Protein AF-A0A967WEN3-F1 (afdb_monomer_lite)

pLDDT: mean 82.18, std 8.48, range [50.34, 94.0]

Radius of gyration: 24.89 Å; chains: 1; bounding box: 70×36×72 Å

Structure (mmCIF, N/CA/C/O backbone):
data_AF-A0A967WEN3-F1
#
_entry.id   AF-A0A967WEN3-F1
#
loop_
_atom_site.group_PDB
_atom_site.id
_atom_site.type_symbol
_atom_site.label_atom_id
_atom_site.label_alt_id
_atom_site.label_comp_id
_atom_site.label_asym_id
_atom_site.label_entity_id
_atom_site.label_seq_id
_atom_site.pdbx_PDB_ins_code
_atom_site.Cartn_x
_atom_site.Cartn_y
_atom_site.Cartn_z
_atom_site.occupancy
_atom_site.B_iso_or_equiv
_atom_site.auth_seq_id
_atom_site.auth_comp_id
_atom_site.auth_asym_id
_atom_site.auth_atom_id
_atom_site.pdbx_PDB_model_num
ATOM 1 N N . PHE A 1 1 ? -36.236 9.425 12.968 1.00 65.75 1 PHE A N 1
ATOM 2 C CA . PHE A 1 1 ? -35.462 8.654 13.958 1.00 65.75 1 PHE A CA 1
ATOM 3 C C . PHE A 1 1 ? -34.039 9.180 14.097 1.00 65.75 1 PHE A C 1
ATOM 5 O O . PHE A 1 1 ? -33.714 9.660 15.166 1.00 65.75 1 PHE A O 1
ATOM 12 N N . GLU A 1 2 ? -33.202 9.181 13.049 1.00 64.06 2 GLU A N 1
ATOM 13 C CA . GLU A 1 2 ? -31.789 9.603 13.186 1.00 64.06 2 GLU A CA 1
ATOM 14 C C . GLU A 1 2 ? -31.583 11.030 13.712 1.00 64.06 2 GLU A C 1
ATOM 16 O O . GLU A 1 2 ? -30.724 11.242 14.559 1.00 64.06 2 GLU A O 1
ATOM 21 N N . ALA A 1 3 ? -32.372 11.993 13.226 1.00 66.38 3 ALA A N 1
ATOM 22 C CA . ALA A 1 3 ? -32.327 13.382 13.691 1.00 66.38 3 ALA A CA 1
ATOM 23 C C . ALA A 1 3 ? -33.038 13.599 15.039 1.00 66.38 3 ALA A C 1
ATOM 25 O O . ALA A 1 3 ? -32.873 14.642 15.648 1.00 66.38 3 ALA A O 1
ATOM 26 N N . ASP A 1 4 ? -33.843 12.628 15.474 1.00 69.75 4 ASP A N 1
ATOM 27 C CA . ASP A 1 4 ? -34.641 12.695 16.706 1.00 69.75 4 ASP A CA 1
ATOM 28 C C . ASP A 1 4 ? -33.855 12.129 17.904 1.00 69.75 4 ASP A C 1
ATOM 30 O O . ASP A 1 4 ? -34.024 12.551 19.040 1.00 69.75 4 ASP A O 1
ATOM 34 N N . LEU A 1 5 ? -32.939 11.192 17.630 1.00 73.69 5 LEU A N 1
ATOM 35 C CA . LEU A 1 5 ? -31.984 10.628 18.588 1.00 73.69 5 LEU A CA 1
ATOM 36 C C . LEU A 1 5 ? -30.569 11.220 18.466 1.00 73.69 5 LEU A C 1
ATOM 38 O O . LEU A 1 5 ? -29.621 10.639 18.993 1.00 73.69 5 LEU A O 1
ATOM 42 N N . ASP A 1 6 ? -30.403 12.319 17.723 1.00 79.75 6 ASP A N 1
ATOM 43 C CA . ASP A 1 6 ? -29.104 12.955 17.461 1.00 79.75 6 ASP A CA 1
ATOM 44 C C . ASP A 1 6 ? -28.004 11.950 17.047 1.00 79.75 6 ASP A C 1
ATOM 46 O O . ASP A 1 6 ? -26.846 12.027 17.467 1.00 79.75 6 ASP A O 1
ATOM 50 N N . LEU A 1 7 ? -28.348 10.97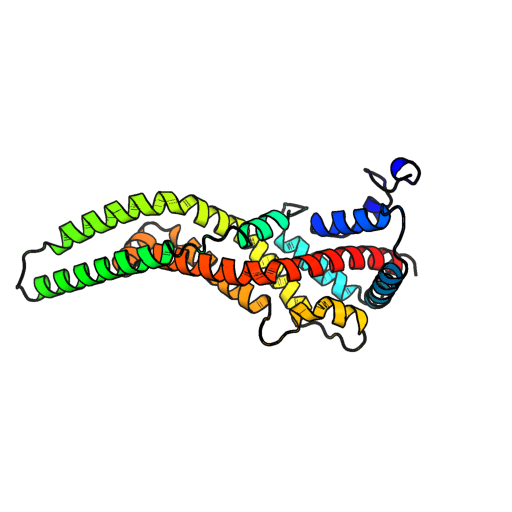4 16.196 1.00 76.19 7 LEU A N 1
ATOM 51 C CA . LEU A 1 7 ? -27.412 9.927 15.767 1.00 76.19 7 LEU A CA 1
ATOM 52 C C . LEU A 1 7 ? -26.364 10.452 14.785 1.00 76.19 7 LEU A C 1
ATOM 54 O O . LEU A 1 7 ? -25.260 9.916 14.727 1.00 76.19 7 LEU A O 1
ATOM 58 N N . THR A 1 8 ? -26.676 11.506 14.023 1.00 76.94 8 THR A N 1
ATOM 59 C CA . THR A 1 8 ? -25.780 12.075 13.003 1.00 76.94 8 THR A CA 1
ATOM 60 C C . THR A 1 8 ? -25.734 13.608 13.083 1.00 76.94 8 THR A C 1
ATOM 62 O O . THR A 1 8 ? -26.710 14.246 13.460 1.00 76.94 8 THR A O 1
ATOM 65 N N . GLY A 1 9 ? -24.581 14.225 12.780 1.00 72.75 9 GLY A N 1
ATOM 66 C CA . GLY A 1 9 ? -24.385 15.685 12.849 1.00 72.75 9 GLY A CA 1
ATOM 67 C C . GLY A 1 9 ? -23.208 16.136 13.729 1.00 72.75 9 GLY A C 1
ATOM 68 O O . GLY A 1 9 ? -22.462 15.318 14.262 1.00 72.75 9 GLY A O 1
ATOM 69 N N . LYS A 1 10 ? -23.023 17.458 13.884 1.00 68.69 10 LYS A N 1
ATOM 70 C CA . LYS A 1 10 ? -21.841 18.068 14.544 1.00 68.69 10 LYS A CA 1
ATOM 71 C C . LYS A 1 10 ? -21.740 17.830 16.061 1.00 68.69 10 LYS A C 1
ATOM 73 O O . LYS A 1 10 ? -20.683 18.067 16.630 1.00 68.69 10 LYS A O 1
ATOM 78 N N . ARG A 1 11 ? -22.827 17.410 16.713 1.00 78.19 11 ARG A N 1
ATOM 79 C CA . ARG A 1 11 ? -22.896 17.081 18.152 1.00 78.19 11 ARG A CA 1
ATOM 80 C C . ARG A 1 11 ? -23.629 15.757 18.377 1.00 78.19 11 ARG A C 1
ATOM 82 O O . ARG A 1 11 ? -24.427 15.633 19.293 1.00 78.19 11 ARG A O 1
ATOM 89 N N . SER A 1 12 ? -23.408 14.813 17.471 1.00 82.88 12 SER A N 1
ATOM 90 C CA . SER A 1 12 ? -24.134 13.548 17.450 1.00 82.88 12 SER A CA 1
ATOM 91 C C . SER A 1 12 ? -23.446 12.451 18.247 1.00 82.88 12 SER A C 1
ATOM 93 O O . SER A 1 12 ? -22.241 12.514 18.499 1.00 82.88 12 SER A O 1
ATOM 95 N N . LEU A 1 13 ? -24.198 11.399 18.564 1.00 81.50 13 LEU A N 1
ATOM 96 C CA . LEU A 1 13 ? -23.660 10.169 19.141 1.00 81.50 13 LEU A CA 1
ATOM 97 C C . LEU A 1 13 ? -22.566 9.567 18.246 1.00 81.50 13 LEU A C 1
ATOM 99 O O . LEU A 1 13 ? -21.525 9.164 18.753 1.00 81.50 13 LEU A O 1
ATOM 103 N N . LEU A 1 14 ? -22.727 9.602 16.918 1.00 84.50 14 LEU A N 1
ATOM 104 C CA . LEU A 1 14 ? -21.660 9.199 15.999 1.00 84.50 14 LEU A CA 1
ATOM 105 C C . LEU A 1 14 ? -20.384 10.026 16.209 1.00 84.50 14 LEU A C 1
ATOM 107 O O . LEU A 1 14 ? -19.307 9.452 16.259 1.00 84.50 14 LEU A O 1
ATOM 111 N N . HIS A 1 15 ? -20.489 11.349 16.376 1.00 84.06 15 HIS A N 1
ATOM 112 C CA . HIS A 1 15 ? -19.315 12.197 16.613 1.00 84.06 15 HIS A CA 1
ATOM 113 C C . HIS A 1 15 ? -18.603 11.880 17.937 1.00 84.06 15 HIS A C 1
ATOM 115 O O . HIS A 1 15 ? -17.386 12.010 18.013 1.00 84.06 15 HIS A O 1
ATOM 121 N N . LEU A 1 16 ? -19.353 11.468 18.963 1.00 84.00 16 LEU A N 1
ATOM 122 C CA . LEU A 1 16 ? -18.793 11.061 20.252 1.00 84.00 16 LEU A CA 1
ATOM 123 C C . LEU A 1 16 ? -18.076 9.706 20.172 1.00 84.00 16 LEU A C 1
ATOM 125 O O . LEU A 1 16 ? -17.054 9.515 20.826 1.00 84.00 16 LEU A O 1
ATOM 129 N N . LEU A 1 17 ? -18.633 8.761 19.409 1.00 86.25 17 LEU A N 1
ATOM 130 C CA . LEU A 1 17 ? -18.122 7.392 19.329 1.00 86.25 17 LEU A CA 1
ATOM 131 C C . LEU A 1 17 ? -16.990 7.223 18.324 1.00 86.25 17 LEU A C 1
ATOM 133 O O . LEU A 1 17 ? -16.112 6.395 18.542 1.00 86.25 17 LEU A O 1
ATOM 137 N N . ASP A 1 18 ? -17.043 7.947 17.213 1.00 85.50 18 ASP A N 1
ATOM 138 C CA . ASP A 1 18 ? -16.182 7.711 16.064 1.00 85.50 18 ASP A CA 1
ATOM 139 C C . ASP A 1 18 ? -14.727 8.105 16.337 1.00 85.50 18 ASP A C 1
ATOM 141 O O . ASP A 1 18 ? -14.371 9.284 16.407 1.00 85.50 18 ASP A O 1
ATOM 145 N N . THR A 1 19 ? -13.876 7.088 16.455 1.00 83.94 19 THR A N 1
ATOM 146 C CA . THR A 1 19 ? -12.418 7.226 16.506 1.00 83.94 19 THR A CA 1
ATOM 147 C C . THR A 1 19 ? -11.753 6.624 15.268 1.00 83.94 19 THR A C 1
ATOM 149 O O . THR A 1 19 ? -10.541 6.403 15.277 1.00 83.94 19 THR A O 1
ATOM 152 N N . ALA A 1 20 ? -12.521 6.301 14.220 1.00 85.06 20 ALA A N 1
ATOM 153 C CA . ALA A 1 20 ? -11.973 5.749 12.989 1.00 85.06 20 ALA A CA 1
ATOM 154 C C . ALA A 1 20 ? -11.108 6.795 12.271 1.00 85.06 20 ALA A C 1
ATOM 156 O O . ALA A 1 20 ? -11.428 7.984 12.225 1.00 85.06 20 ALA A O 1
ATOM 157 N N . VAL A 1 21 ? -9.999 6.347 11.688 1.00 81.69 21 VAL A N 1
ATOM 158 C CA . VAL A 1 21 ? -9.096 7.204 10.909 1.00 81.69 21 VAL A CA 1
ATOM 159 C C . VAL A 1 21 ? -9.507 7.208 9.435 1.00 81.69 21 VAL A C 1
ATOM 161 O O . VAL A 1 21 ? -9.346 8.219 8.742 1.00 81.69 21 VAL A O 1
ATOM 164 N N . SER A 1 22 ? -10.066 6.101 8.936 1.00 82.62 22 SER A N 1
ATOM 165 C CA . SER A 1 22 ? -10.645 6.055 7.591 1.00 82.62 22 SER A CA 1
ATOM 166 C C . SER A 1 22 ? -12.078 6.588 7.542 1.00 82.62 22 SER A C 1
ATOM 168 O O . SER A 1 22 ? -12.876 6.441 8.471 1.00 82.62 22 SER A O 1
ATOM 170 N N . TYR A 1 23 ? -12.431 7.178 6.398 1.00 84.12 23 TYR A N 1
ATOM 171 C CA . TYR A 1 23 ? -13.806 7.600 6.137 1.00 84.12 23 TYR A CA 1
ATOM 172 C C . TYR A 1 23 ? -14.762 6.399 6.086 1.00 84.12 23 TYR A C 1
ATOM 174 O O . TYR A 1 23 ? -15.888 6.468 6.574 1.00 84.12 23 TYR A O 1
ATOM 182 N N . GLU A 1 24 ? -14.317 5.289 5.507 1.00 86.44 24 GLU A N 1
ATOM 183 C CA . GLU A 1 24 ? -15.099 4.072 5.332 1.00 86.44 24 GLU A CA 1
ATOM 184 C C . GLU A 1 24 ? -15.399 3.371 6.667 1.00 86.44 24 GLU A C 1
ATOM 186 O O . GLU A 1 24 ? -16.517 2.887 6.847 1.00 86.44 24 GLU A O 1
ATOM 191 N N . GLY A 1 25 ? -14.466 3.382 7.626 1.00 87.56 25 GLY A N 1
ATOM 192 C CA . GLY A 1 25 ? -14.700 2.914 8.999 1.00 87.56 25 GLY A CA 1
ATOM 193 C C . GLY A 1 25 ? -15.756 3.753 9.726 1.00 87.56 25 GLY A C 1
ATOM 194 O O . GLY A 1 25 ? -16.703 3.208 10.294 1.00 87.56 25 GLY A O 1
ATOM 195 N N . SER A 1 26 ? -15.674 5.082 9.608 1.00 88.38 26 SER A N 1
ATOM 196 C CA . SER A 1 26 ? -16.685 6.012 10.140 1.00 88.38 26 SER A CA 1
ATOM 197 C C . SER A 1 26 ? -18.070 5.789 9.513 1.00 88.38 26 SER A C 1
ATOM 199 O O . SER A 1 26 ? -19.082 5.682 10.213 1.00 88.38 26 SER A O 1
ATOM 201 N N . GLN A 1 27 ? -18.139 5.630 8.182 1.00 89.44 27 GLN A N 1
ATOM 202 C CA . GLN A 1 27 ? -19.394 5.304 7.489 1.00 89.44 27 GLN A CA 1
ATOM 203 C C . GLN A 1 27 ? -19.969 3.959 7.933 1.00 89.44 27 GLN A C 1
ATOM 205 O O . GLN A 1 27 ? -21.189 3.801 8.003 1.00 89.44 27 GLN A O 1
ATOM 210 N N . ARG A 1 28 ? -19.111 2.994 8.261 1.00 90.81 28 ARG A N 1
ATOM 211 C CA . ARG A 1 28 ? -19.539 1.693 8.764 1.00 90.81 28 ARG A CA 1
ATOM 212 C C . ARG A 1 28 ? -20.192 1.798 10.126 1.00 90.81 28 ARG A C 1
ATOM 214 O O . ARG A 1 28 ? -21.309 1.315 10.292 1.00 90.81 28 ARG A O 1
ATOM 221 N N . LEU A 1 29 ? -19.540 2.496 11.051 1.00 90.38 29 LEU A N 1
ATOM 222 C CA . LEU A 1 29 ? -20.097 2.777 12.368 1.00 90.38 29 LEU A CA 1
ATOM 223 C C . LEU A 1 29 ? -21.441 3.502 12.245 1.00 90.38 29 LEU A C 1
ATOM 225 O O . LEU A 1 29 ? -22.422 3.087 12.861 1.00 90.38 29 LEU A O 1
ATOM 229 N N . LYS A 1 30 ? -21.516 4.517 11.376 1.00 90.25 30 LYS A N 1
ATOM 230 C CA . LYS A 1 30 ? -22.772 5.204 11.058 1.00 90.25 30 LYS A CA 1
ATOM 231 C C . LYS A 1 30 ? -23.844 4.216 10.605 1.00 90.25 30 LYS A C 1
ATOM 233 O O . LYS A 1 30 ? -24.918 4.205 11.190 1.00 90.25 30 LYS A O 1
ATOM 238 N N . SER A 1 31 ? -23.545 3.367 9.620 1.00 90.19 31 SER A N 1
ATOM 239 C CA . SER A 1 31 ? -24.511 2.400 9.081 1.00 90.19 31 SER A CA 1
ATOM 240 C C . SER A 1 31 ? -25.053 1.436 10.138 1.00 90.19 31 SER A C 1
ATOM 242 O O . SER A 1 31 ? -26.207 1.027 10.059 1.00 90.19 31 SER A O 1
ATOM 244 N N . TRP A 1 32 ? -24.244 1.093 11.145 1.00 89.44 32 TRP A N 1
ATOM 245 C CA . TRP A 1 32 ? -24.667 0.231 12.246 1.00 89.44 32 TRP A CA 1
ATOM 246 C C . TRP A 1 32 ? -25.594 0.955 13.221 1.00 89.44 32 TRP A C 1
ATOM 248 O O . TRP A 1 32 ? -26.561 0.359 13.683 1.00 89.44 32 TRP A O 1
ATOM 258 N N . LEU A 1 33 ? -25.324 2.230 13.511 1.00 85.56 33 LEU A N 1
ATOM 259 C CA . LEU A 1 33 ? -26.151 3.053 14.400 1.00 85.56 33 LEU A CA 1
ATOM 260 C C . LEU A 1 33 ? -27.483 3.452 13.758 1.00 85.56 33 LEU A C 1
ATOM 262 O O . LEU A 1 33 ? -28.475 3.632 14.457 1.00 85.56 33 LEU A O 1
ATOM 266 N N . THR A 1 34 ? -27.508 3.596 12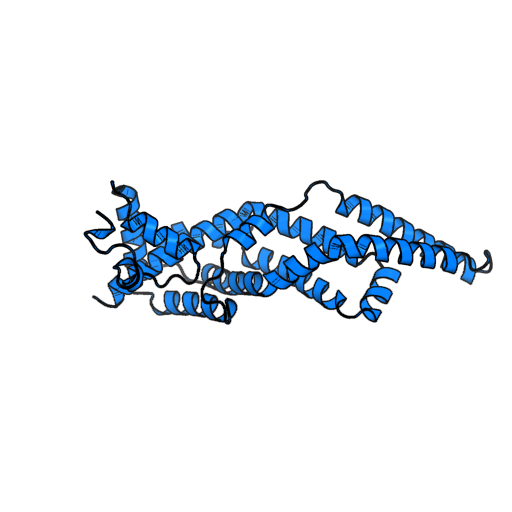.434 1.00 86.94 34 THR A N 1
ATOM 267 C CA . THR A 1 34 ? -28.693 4.026 11.684 1.00 86.94 34 THR A CA 1
ATOM 268 C C . THR A 1 34 ? -29.501 2.867 11.099 1.00 86.94 34 THR A C 1
ATOM 270 O O . THR A 1 34 ? -30.466 3.102 10.375 1.00 86.94 34 THR A O 1
ATOM 273 N N . ALA A 1 35 ? -29.123 1.616 11.379 1.00 84.62 35 ALA A N 1
ATOM 274 C CA . ALA A 1 35 ? -29.842 0.445 10.894 1.00 84.62 35 ALA A CA 1
ATOM 275 C C . ALA A 1 35 ? -31.232 0.346 11.566 1.00 84.62 35 ALA A C 1
ATOM 277 O O . ALA A 1 35 ? -31.304 0.182 12.783 1.00 84.62 35 ALA A O 1
ATOM 278 N N . PRO A 1 36 ? -32.344 0.415 10.806 1.00 75.19 36 PRO A N 1
ATOM 279 C CA . PRO A 1 36 ? -33.691 0.460 11.382 1.00 75.19 36 PRO A CA 1
ATOM 280 C C . PRO A 1 36 ? -34.143 -0.873 11.996 1.00 75.19 36 PRO A C 1
ATOM 282 O O . PRO A 1 36 ? -34.958 -0.873 12.914 1.00 75.19 36 PRO A O 1
ATOM 285 N N . VAL A 1 37 ? -33.618 -2.003 11.509 1.00 80.00 37 VAL A N 1
ATOM 286 C CA . VAL A 1 37 ? -33.844 -3.336 12.084 1.00 80.00 37 VAL A CA 1
ATOM 287 C C . VAL A 1 37 ? -32.480 -3.982 12.318 1.00 80.00 37 VAL A C 1
ATOM 289 O O . VAL A 1 37 ? -31.803 -4.324 11.344 1.00 80.00 37 VAL A O 1
ATOM 292 N N . PRO A 1 38 ? -32.035 -4.116 13.578 1.00 76.44 38 PRO A N 1
ATOM 293 C CA . PRO A 1 38 ? -30.753 -4.727 13.875 1.00 76.44 38 PRO A CA 1
ATOM 294 C C . PRO A 1 38 ? -30.830 -6.247 13.713 1.00 76.44 38 PRO A C 1
ATOM 296 O O . PRO A 1 38 ? -31.718 -6.905 14.252 1.00 76.44 38 PRO A O 1
ATOM 299 N N . ASP A 1 39 ? -29.855 -6.807 13.004 1.00 87.00 39 ASP A N 1
ATOM 300 C CA . ASP A 1 39 ? -29.587 -8.242 13.017 1.00 87.00 39 ASP A CA 1
ATOM 301 C C . ASP A 1 39 ? -28.941 -8.607 14.364 1.00 87.00 39 ASP A C 1
ATOM 303 O O . ASP A 1 39 ? -27.819 -8.183 14.669 1.00 87.00 39 ASP A O 1
ATOM 307 N N . LEU A 1 40 ? -29.674 -9.360 15.186 1.00 86.69 40 LEU A N 1
ATOM 308 C CA . LEU A 1 40 ? -29.255 -9.726 16.539 1.00 86.69 40 LEU A CA 1
ATOM 309 C C . LEU A 1 40 ? -28.022 -10.635 16.544 1.00 86.69 40 LEU A C 1
ATOM 311 O O . LEU A 1 40 ? -27.168 -10.489 17.419 1.00 86.69 40 LEU A O 1
ATOM 315 N N . ASP A 1 41 ? -27.886 -11.533 15.569 1.00 88.94 41 ASP A N 1
ATOM 316 C CA . ASP A 1 41 ? -26.751 -12.454 15.508 1.00 88.94 41 ASP A CA 1
ATOM 317 C C . ASP A 1 41 ? -25.470 -11.699 15.151 1.00 88.94 41 ASP A C 1
ATOM 319 O O . ASP A 1 41 ? -24.428 -11.883 15.791 1.00 88.94 41 ASP A O 1
ATOM 323 N N . LEU A 1 42 ? -25.548 -10.783 14.181 1.00 88.38 42 LEU A N 1
ATOM 324 C CA . LEU A 1 42 ? -24.426 -9.906 13.842 1.00 88.38 42 LEU A CA 1
ATOM 325 C C . LEU A 1 42 ? -24.086 -8.946 14.986 1.00 88.38 42 LEU A C 1
ATOM 327 O O . LEU A 1 42 ? -22.906 -8.744 15.281 1.00 88.38 42 LEU A O 1
ATOM 331 N N . ALA A 1 43 ? -25.089 -8.380 15.661 1.00 88.38 43 ALA A N 1
ATOM 332 C CA . ALA A 1 43 ? -24.868 -7.512 16.813 1.00 88.38 43 ALA A CA 1
ATOM 333 C C . ALA A 1 43 ? -24.153 -8.255 17.953 1.00 88.38 43 ALA A C 1
ATOM 335 O O . ALA A 1 43 ? -23.176 -7.738 18.497 1.00 88.38 43 ALA A O 1
ATOM 336 N N . ASN A 1 44 ? -24.568 -9.487 18.261 1.00 91.06 44 ASN A N 1
ATOM 337 C CA . ASN A 1 44 ? -23.933 -10.321 19.282 1.00 91.06 44 ASN A CA 1
ATOM 338 C C . ASN A 1 44 ? -22.473 -10.644 18.939 1.00 91.06 44 ASN A C 1
ATOM 340 O O . ASN A 1 44 ? -21.598 -10.498 19.796 1.00 91.06 44 ASN A O 1
ATOM 344 N N . ARG A 1 45 ? -22.179 -11.005 17.682 1.00 91.56 45 ARG A N 1
ATOM 345 C CA . ARG A 1 45 ? -20.796 -11.241 17.222 1.00 91.56 45 ARG A CA 1
ATOM 346 C C . ARG A 1 45 ? -19.923 -10.000 17.385 1.00 91.56 45 ARG A C 1
ATOM 348 O O . ARG A 1 45 ? -18.818 -10.082 17.917 1.00 91.56 45 ARG A O 1
ATOM 355 N N . ARG A 1 46 ? -20.428 -8.830 16.986 1.00 93.00 46 ARG A N 1
ATOM 356 C CA . ARG A 1 46 ? -19.710 -7.557 17.155 1.00 93.00 46 ARG A CA 1
ATOM 357 C C . ARG A 1 46 ? -19.469 -7.243 18.625 1.00 93.00 46 ARG A C 1
ATOM 359 O O . ARG A 1 46 ? -18.359 -6.866 18.982 1.00 93.00 46 ARG A O 1
ATOM 366 N N . GLN A 1 47 ? -20.463 -7.446 19.490 1.00 91.69 47 GLN A N 1
ATOM 367 C CA . GLN A 1 47 ? -20.308 -7.239 20.931 1.00 91.69 47 GLN A CA 1
ATOM 368 C C . GLN A 1 47 ? -19.244 -8.153 21.548 1.00 91.69 47 GLN A C 1
ATOM 370 O O . GLN A 1 47 ? -18.500 -7.700 22.414 1.00 91.69 47 GLN A O 1
ATOM 375 N N . GLN A 1 48 ? -19.130 -9.407 21.103 1.00 93.88 48 GLN A N 1
ATOM 376 C CA . GLN A 1 48 ? -18.061 -10.309 21.551 1.00 93.88 48 GLN A CA 1
ATOM 377 C C . GLN A 1 48 ? -16.678 -9.754 21.194 1.00 93.88 48 GLN A C 1
ATOM 379 O O . GLN A 1 48 ? -15.812 -9.673 22.062 1.00 93.88 48 GLN A O 1
ATOM 384 N N . ILE A 1 49 ? -16.495 -9.281 19.957 1.00 94.00 49 ILE A N 1
ATOM 385 C CA . ILE A 1 49 ? -15.230 -8.670 19.522 1.00 94.00 49 ILE A CA 1
ATOM 386 C C . ILE A 1 49 ? -14.955 -7.372 20.294 1.00 94.00 49 ILE A C 1
ATOM 388 O O . ILE A 1 49 ? -13.831 -7.139 20.731 1.00 94.00 49 ILE A O 1
ATOM 392 N N . VAL A 1 50 ? -15.975 -6.539 20.523 1.00 93.94 50 VAL A N 1
ATOM 393 C CA . VAL A 1 50 ? -15.844 -5.312 21.327 1.00 93.94 50 VAL A CA 1
ATOM 394 C C . VAL A 1 50 ? -15.393 -5.640 22.751 1.00 93.94 50 VAL A C 1
ATOM 396 O O . VAL A 1 50 ? -14.462 -5.006 23.237 1.00 93.94 50 VAL A O 1
ATOM 399 N N . ARG A 1 51 ? -15.976 -6.655 23.403 1.00 93.31 51 ARG A N 1
ATOM 400 C CA . ARG A 1 51 ? -15.566 -7.095 24.752 1.00 93.31 51 ARG A CA 1
ATOM 401 C C . ARG A 1 51 ? -14.108 -7.551 24.798 1.00 93.31 51 ARG A C 1
ATOM 403 O O . ARG A 1 51 ? -13.418 -7.243 25.763 1.00 93.31 51 ARG A O 1
ATOM 410 N N . GLU A 1 52 ? -13.634 -8.231 23.757 1.00 93.81 52 GLU A N 1
ATOM 411 C CA . GLU A 1 52 ? -12.218 -8.598 23.617 1.00 93.81 52 GLU A CA 1
ATOM 412 C C . GLU A 1 52 ? -11.316 -7.375 23.377 1.00 93.81 52 GLU A C 1
ATOM 414 O O . GLU A 1 52 ? -10.186 -7.337 23.860 1.00 93.81 52 GLU A O 1
ATOM 419 N N . LEU A 1 53 ? -11.802 -6.356 22.660 1.00 92.44 53 LEU A N 1
ATOM 420 C CA . LEU A 1 53 ? -11.048 -5.142 22.325 1.00 92.44 53 LEU A CA 1
ATOM 421 C C . LEU A 1 53 ? -10.966 -4.114 23.462 1.00 92.44 53 LEU A C 1
ATOM 423 O O . LEU A 1 53 ? -9.973 -3.387 23.534 1.00 92.44 53 LEU A O 1
ATOM 427 N N . VAL A 1 54 ? -11.968 -4.033 24.344 1.00 92.62 54 VAL A N 1
ATOM 428 C CA . VAL A 1 54 ? -12.001 -3.091 25.484 1.00 92.62 54 VAL A CA 1
ATOM 429 C C . VAL A 1 54 ? -10.709 -3.130 26.323 1.00 92.62 54 VAL A C 1
ATOM 431 O O . VAL A 1 54 ? -10.085 -2.074 26.466 1.00 92.62 54 VAL A O 1
ATOM 434 N N . PRO A 1 55 ? -10.216 -4.286 26.818 1.00 92.44 55 PRO A N 1
ATOM 435 C CA . PRO A 1 55 ? -8.976 -4.319 27.602 1.00 92.44 55 PRO A CA 1
ATOM 436 C C . PRO A 1 55 ? -7.720 -3.991 26.771 1.00 92.44 55 PRO A C 1
ATOM 438 O O . PRO A 1 55 ? -6.705 -3.554 27.316 1.00 92.44 55 PRO A O 1
ATOM 441 N N . LEU A 1 56 ? -7.782 -4.130 25.443 1.00 91.44 56 LEU A N 1
ATOM 442 C CA . LEU A 1 56 ? -6.660 -3.962 24.515 1.00 91.44 56 LEU A CA 1
ATOM 443 C C . LEU A 1 56 ? -6.467 -2.505 24.064 1.00 91.44 56 LEU A C 1
ATOM 445 O O . LEU A 1 56 ? -6.336 -2.220 22.873 1.00 91.44 56 LEU A O 1
ATOM 449 N N . HIS A 1 57 ? -6.452 -1.560 25.003 1.00 89.00 57 HIS A N 1
ATOM 450 C CA . HIS A 1 57 ? -6.269 -0.131 24.711 1.00 89.00 57 HIS A CA 1
ATOM 451 C C . HIS A 1 57 ? -4.957 0.153 23.955 1.00 89.00 57 HIS A C 1
ATOM 453 O O . HIS A 1 57 ? -5.003 0.742 22.883 1.00 89.00 57 HIS A O 1
ATOM 459 N N . LEU A 1 58 ? -3.813 -0.399 24.392 1.00 89.88 58 LEU A N 1
ATOM 460 C CA . LEU A 1 58 ? -2.525 -0.214 23.695 1.00 89.88 58 LEU A CA 1
ATOM 461 C C . LEU A 1 58 ? -2.537 -0.699 22.239 1.00 89.88 58 LEU A C 1
ATOM 463 O O . LEU A 1 58 ? -1.877 -0.118 21.380 1.00 89.88 58 LEU A O 1
ATOM 467 N N . PHE A 1 59 ? -3.261 -1.783 21.954 1.00 88.81 59 PHE A N 1
ATOM 468 C CA . PHE A 1 59 ? -3.403 -2.296 20.592 1.00 88.81 59 PHE A CA 1
ATOM 469 C C . PHE A 1 59 ? -4.193 -1.316 19.724 1.00 88.81 59 PHE A C 1
ATOM 471 O O . PHE A 1 59 ? -3.744 -0.980 18.628 1.00 88.81 59 PHE A O 1
ATOM 478 N N . ARG A 1 60 ? -5.330 -0.830 20.237 1.00 89.81 60 ARG A N 1
ATOM 479 C CA . ARG A 1 60 ? -6.184 0.149 19.555 1.00 89.81 60 ARG A CA 1
ATOM 480 C C . ARG A 1 60 ? -5.448 1.467 19.328 1.00 89.81 60 ARG A C 1
ATOM 482 O O . ARG A 1 60 ? -5.419 1.941 18.197 1.00 89.81 60 ARG A O 1
ATOM 489 N N . ASP A 1 61 ? -4.769 1.984 20.348 1.00 87.75 61 ASP A N 1
ATOM 490 C CA . ASP A 1 61 ? -4.000 3.228 20.273 1.00 87.75 61 ASP A CA 1
ATOM 491 C C . ASP A 1 61 ? -2.859 3.118 19.266 1.00 87.75 61 ASP A C 1
ATOM 493 O O . ASP A 1 61 ? -2.696 3.986 18.414 1.00 87.75 61 ASP A O 1
ATOM 497 N N . LYS A 1 62 ? -2.090 2.022 19.292 1.00 87.75 62 LYS A N 1
ATOM 498 C CA . LYS A 1 62 ? -0.989 1.810 18.341 1.00 87.75 62 LYS A CA 1
ATOM 499 C C . LYS A 1 62 ? -1.486 1.743 16.901 1.00 87.75 62 LYS A C 1
ATOM 501 O O . LYS A 1 62 ? -0.845 2.269 15.995 1.00 87.75 62 LYS A O 1
ATOM 506 N N . ILE A 1 63 ? -2.620 1.088 16.686 1.00 86.00 63 ILE A N 1
ATOM 507 C CA . ILE A 1 63 ? -3.265 1.003 15.381 1.00 86.00 63 ILE A CA 1
ATOM 508 C C . ILE A 1 63 ? -3.751 2.383 14.914 1.00 86.00 63 ILE A C 1
ATOM 510 O O . ILE A 1 63 ? -3.457 2.771 13.783 1.00 86.00 63 ILE A O 1
ATOM 514 N N . ALA A 1 64 ? -4.430 3.133 15.785 1.00 83.56 64 ALA A N 1
ATOM 515 C CA . ALA A 1 64 ? -4.915 4.477 15.489 1.00 83.56 64 ALA A CA 1
ATOM 516 C C . ALA A 1 64 ? -3.756 5.443 15.201 1.00 83.56 64 ALA A C 1
ATOM 518 O O . ALA A 1 64 ? -3.789 6.155 14.203 1.00 83.56 64 ALA A O 1
ATOM 519 N N . LEU A 1 65 ? -2.689 5.408 16.005 1.00 84.44 65 LEU A N 1
ATOM 520 C CA . LEU A 1 65 ? -1.480 6.212 15.809 1.00 84.44 65 LEU A CA 1
ATOM 521 C C . LEU A 1 65 ? -0.789 5.888 14.483 1.00 84.44 65 LEU A C 1
ATOM 523 O O . LEU A 1 65 ? -0.523 6.799 13.705 1.00 84.44 65 LEU A O 1
ATOM 527 N N . ASN A 1 66 ? -0.566 4.604 14.179 1.00 81.50 66 ASN A N 1
ATOM 528 C CA . ASN A 1 66 ? 0.026 4.186 12.902 1.00 81.50 66 ASN A CA 1
ATOM 529 C C . ASN A 1 66 ? -0.820 4.635 11.701 1.00 81.50 66 ASN A C 1
ATOM 531 O O . ASN A 1 66 ? -0.280 4.960 10.641 1.00 81.50 66 ASN A O 1
ATOM 535 N N . ALA A 1 67 ? -2.146 4.650 11.851 1.00 77.50 67 ALA A N 1
ATOM 536 C CA . ALA A 1 67 ? -3.041 5.169 10.831 1.00 77.50 67 ALA A CA 1
ATOM 537 C C . ALA A 1 67 ? -2.960 6.709 10.732 1.00 77.50 67 ALA A C 1
ATOM 539 O O . ALA A 1 67 ? -2.897 7.244 9.628 1.00 77.50 67 ALA A O 1
ATOM 540 N N . MET A 1 68 ? -2.895 7.433 11.851 1.00 77.12 68 MET A N 1
ATOM 541 C CA . MET A 1 68 ? -2.806 8.900 11.869 1.00 77.12 68 MET A CA 1
ATOM 542 C C . MET A 1 68 ? -1.470 9.430 11.334 1.00 77.12 68 MET A C 1
ATOM 544 O O . MET A 1 68 ? -1.471 10.317 10.480 1.00 77.12 68 MET A O 1
ATOM 548 N N . GLU A 1 69 ? -0.335 8.887 11.787 1.00 71.69 69 GLU A N 1
ATOM 549 C CA . GLU A 1 69 ? 1.002 9.320 11.346 1.00 71.69 69 GLU A CA 1
ATOM 550 C C . GLU A 1 69 ? 1.154 9.232 9.829 1.00 71.69 69 GLU A C 1
ATOM 552 O O . GLU A 1 69 ? 1.766 10.089 9.189 1.00 71.69 69 GLU A O 1
ATOM 557 N N . ALA A 1 70 ? 0.571 8.197 9.236 1.00 60.00 70 ALA A N 1
ATOM 558 C CA . ALA A 1 70 ? 0.717 7.950 7.820 1.00 60.00 70 ALA A CA 1
ATOM 559 C C . ALA A 1 70 ? -0.355 8.647 6.955 1.00 60.00 70 ALA A C 1
ATOM 561 O O . ALA A 1 70 ? -0.096 8.878 5.772 1.00 60.00 70 ALA A O 1
ATOM 562 N N . ALA A 1 71 ? -1.477 9.089 7.541 1.00 60.16 71 ALA A N 1
ATOM 563 C CA . ALA A 1 71 ? -2.433 10.002 6.901 1.00 60.16 71 ALA A CA 1
ATOM 564 C C . ALA A 1 71 ? -1.894 11.451 6.786 1.00 60.16 71 ALA A C 1
ATOM 566 O O . ALA A 1 71 ? -2.345 12.237 5.942 1.00 60.16 71 ALA A O 1
ATOM 567 N N . GLY A 1 72 ? -0.889 11.811 7.595 1.00 62.94 72 GLY A N 1
ATOM 568 C CA . GLY A 1 72 ? -0.268 13.137 7.593 1.00 62.94 72 GLY A CA 1
ATOM 569 C C . GLY A 1 72 ? -1.271 14.254 7.919 1.00 62.94 72 GLY A C 1
ATOM 570 O O . GLY A 1 72 ? -2.144 14.103 8.767 1.00 62.94 72 GLY A O 1
ATOM 571 N N . ALA A 1 73 ? -1.178 15.397 7.228 1.00 51.69 73 ALA A N 1
ATOM 572 C CA . ALA A 1 73 ? -2.069 16.546 7.454 1.00 51.69 73 ALA A CA 1
ATOM 573 C C . ALA A 1 73 ? -3.526 16.330 6.979 1.00 51.69 73 ALA A C 1
ATOM 575 O O . ALA A 1 73 ? -4.399 17.155 7.261 1.00 51.69 73 ALA A O 1
ATOM 576 N N . ARG A 1 74 ? -3.818 15.247 6.242 1.00 53.19 74 ARG A N 1
ATOM 577 C CA . ARG A 1 74 ? -5.178 14.926 5.786 1.00 53.19 74 ARG A CA 1
ATOM 578 C C . ARG A 1 74 ? -5.848 14.026 6.821 1.00 53.19 74 ARG A C 1
ATOM 580 O O . ARG A 1 74 ? -5.630 12.825 6.839 1.00 53.19 74 ARG A O 1
ATOM 587 N N . ARG A 1 75 ? -6.703 14.624 7.657 1.00 50.34 75 ARG A N 1
ATOM 588 C CA . ARG A 1 75 ? -7.423 13.958 8.764 1.00 50.34 75 ARG A CA 1
ATOM 589 C C . ARG A 1 75 ? -8.272 12.743 8.368 1.00 50.34 75 ARG A C 1
ATOM 591 O O . ARG A 1 75 ? -8.568 11.938 9.235 1.00 50.34 75 ARG A O 1
ATOM 598 N N . THR A 1 76 ? -8.690 12.630 7.110 1.00 55.19 76 THR A N 1
ATOM 599 C CA . THR A 1 76 ? -9.460 11.487 6.607 1.00 55.19 76 THR A CA 1
ATOM 600 C C . THR A 1 76 ? -8.997 11.158 5.197 1.00 55.19 76 THR A C 1
ATOM 602 O O . THR A 1 76 ? -9.144 11.944 4.257 1.00 55.19 76 THR A O 1
ATOM 605 N N . TRP A 1 77 ? -8.383 9.994 5.043 1.00 64.56 77 TRP A N 1
ATOM 606 C CA . TRP A 1 77 ? -8.072 9.450 3.731 1.00 64.56 77 TRP A CA 1
ATOM 607 C C . TRP A 1 77 ? -9.263 8.622 3.238 1.00 64.56 77 TRP A C 1
ATOM 609 O O . TRP A 1 77 ? -9.865 7.872 4.006 1.00 64.56 77 TRP A O 1
ATOM 619 N N . LYS A 1 78 ? -9.618 8.787 1.957 1.00 67.62 78 LYS A N 1
ATOM 620 C CA . LYS A 1 78 ? -10.636 7.966 1.292 1.00 67.62 78 LYS A CA 1
ATOM 621 C C . LYS A 1 78 ? -9.976 6.697 0.798 1.00 67.62 78 LYS A C 1
ATOM 623 O O . LYS A 1 78 ? -9.355 6.683 -0.269 1.00 67.62 78 LYS A O 1
ATOM 628 N N . ALA A 1 79 ? -10.125 5.644 1.575 1.00 69.00 79 ALA A N 1
ATOM 629 C CA . ALA A 1 79 ? -9.543 4.359 1.274 1.00 69.00 79 ALA A CA 1
ATOM 630 C C . ALA A 1 79 ? -10.070 3.764 -0.041 1.00 69.00 79 ALA A C 1
ATOM 632 O O . ALA A 1 79 ? -9.334 3.085 -0.760 1.00 69.00 79 ALA A O 1
ATOM 633 N N . ASN A 1 80 ? -11.296 4.126 -0.420 1.00 68.88 80 ASN A N 1
ATOM 634 C CA . ASN A 1 80 ? -11.903 3.769 -1.695 1.00 68.88 80 ASN A CA 1
ATOM 635 C C . ASN A 1 80 ? -11.101 4.245 -2.908 1.00 68.88 80 ASN A C 1
ATOM 637 O O . ASN A 1 80 ? -11.063 3.523 -3.892 1.00 68.88 80 ASN A O 1
ATOM 641 N N . GLN A 1 81 ? -10.403 5.387 -2.850 1.00 73.31 81 GLN A N 1
ATOM 642 C CA . GLN A 1 81 ? -9.572 5.828 -3.982 1.00 73.31 81 GLN A CA 1
ATOM 643 C C . GLN A 1 81 ? -8.405 4.873 -4.231 1.00 73.31 81 GLN A C 1
ATOM 645 O O . GLN A 1 81 ? -8.050 4.605 -5.375 1.00 73.31 81 GLN A O 1
ATOM 650 N N . LEU A 1 82 ? -7.816 4.329 -3.164 1.00 74.38 82 LEU A N 1
ATOM 651 C CA . LEU A 1 82 ? -6.774 3.323 -3.304 1.00 74.38 82 LEU A CA 1
ATOM 652 C C . LEU A 1 82 ? -7.355 1.982 -3.726 1.00 74.38 82 LEU A C 1
ATOM 654 O O . LEU A 1 82 ? -6.744 1.326 -4.555 1.00 74.38 82 LEU A O 1
ATOM 658 N N . VAL A 1 83 ? -8.507 1.567 -3.196 1.00 73.94 83 VAL A N 1
ATOM 659 C CA . VAL A 1 83 ? -9.161 0.320 -3.626 1.00 73.94 83 VAL A CA 1
ATOM 660 C C . VAL A 1 83 ? -9.533 0.389 -5.108 1.00 73.94 83 VAL A C 1
ATOM 662 O O . VAL A 1 83 ? -9.200 -0.520 -5.862 1.00 73.94 83 VAL A O 1
ATOM 665 N N . GLU A 1 84 ? -10.141 1.489 -5.547 1.00 76.44 84 GLU A N 1
ATOM 666 C CA . GLU A 1 84 ? -10.491 1.747 -6.943 1.00 76.44 84 GLU A CA 1
ATOM 667 C C . GLU A 1 84 ? -9.246 1.800 -7.820 1.00 76.44 84 GLU A C 1
ATOM 669 O O . GLU A 1 84 ? -9.212 1.163 -8.874 1.00 76.44 84 GLU A O 1
ATOM 674 N N . TRP A 1 85 ? -8.183 2.475 -7.367 1.00 75.81 85 TRP A N 1
ATOM 675 C CA . TRP A 1 85 ? -6.889 2.395 -8.026 1.00 75.81 85 TRP A CA 1
ATOM 676 C C . TRP A 1 85 ? -6.454 0.931 -8.113 1.00 75.81 85 TRP A C 1
ATOM 678 O O . TRP A 1 85 ? -6.309 0.426 -9.210 1.00 75.81 85 TRP A O 1
ATOM 688 N N . LEU A 1 86 ? -6.359 0.162 -7.034 1.00 73.56 86 LEU A N 1
ATOM 689 C CA . LEU A 1 86 ? -5.955 -1.252 -7.090 1.00 73.56 86 LEU A CA 1
ATOM 690 C C . LEU A 1 86 ? -6.795 -2.102 -8.067 1.00 73.56 86 LEU A C 1
ATOM 692 O O . LEU A 1 86 ? -6.245 -2.970 -8.746 1.00 73.56 86 LEU A O 1
ATOM 696 N N . GLN A 1 87 ? -8.091 -1.818 -8.195 1.00 72.25 87 GLN A N 1
ATOM 697 C CA . GLN A 1 87 ? -9.016 -2.549 -9.066 1.00 72.25 87 GLN A CA 1
ATOM 698 C C . GLN A 1 87 ? -8.957 -2.130 -10.541 1.00 72.25 87 GLN A C 1
ATOM 700 O O . GLN A 1 87 ? -9.076 -2.984 -11.415 1.00 72.25 87 GLN A O 1
ATOM 705 N N . THR A 1 88 ? -8.691 -0.861 -10.852 1.00 70.88 88 THR A N 1
ATOM 706 C CA . THR A 1 88 ? -8.609 -0.326 -12.232 1.00 70.88 88 THR A CA 1
ATOM 707 C C . THR A 1 88 ? -7.295 -0.679 -12.949 1.00 70.88 88 THR A C 1
ATOM 709 O O . THR A 1 88 ? -6.829 0.041 -13.831 1.00 70.88 88 THR A O 1
ATOM 712 N N . SER A 1 89 ? -6.640 -1.776 -12.562 1.00 64.12 89 SER A N 1
ATOM 713 C CA . SER A 1 89 ? -5.401 -2.211 -13.208 1.00 64.12 89 SER A CA 1
ATOM 714 C C . SER A 1 89 ? -5.669 -2.760 -14.611 1.00 64.12 89 SER A C 1
ATOM 716 O O . SER A 1 89 ? -6.435 -3.704 -14.800 1.00 64.12 89 SER A O 1
ATOM 718 N N . ASP A 1 90 ? -4.989 -2.188 -15.605 1.00 60.56 90 ASP A N 1
ATOM 719 C CA . ASP A 1 90 ? -5.026 -2.678 -16.981 1.00 60.56 90 ASP A CA 1
ATOM 720 C C . ASP A 1 90 ? -4.294 -4.027 -17.076 1.00 60.56 90 ASP A C 1
ATOM 722 O O . ASP A 1 90 ? -3.063 -4.111 -17.188 1.00 60.56 90 ASP A O 1
ATOM 726 N N . THR A 1 91 ? -5.069 -5.110 -17.006 1.00 56.69 91 THR A N 1
ATOM 727 C CA . THR A 1 91 ? -4.609 -6.499 -17.185 1.00 56.69 91 THR A CA 1
ATOM 728 C C . THR A 1 91 ? -4.539 -6.913 -18.656 1.00 56.69 91 THR A C 1
ATOM 730 O O . THR A 1 91 ? -4.106 -8.019 -18.975 1.00 56.69 91 THR A O 1
ATOM 733 N N . SER A 1 92 ? -4.868 -5.997 -19.567 1.00 55.62 92 SER A N 1
ATOM 734 C CA . SER A 1 92 ? -4.970 -6.148 -21.025 1.00 55.62 92 SER A CA 1
ATOM 735 C C . SER A 1 92 ? -3.654 -6.537 -21.735 1.00 55.62 92 SER A C 1
ATOM 737 O O . SER A 1 92 ? -3.597 -6.656 -22.959 1.00 55.62 92 SER A O 1
ATOM 739 N N . GLY A 1 93 ? -2.566 -6.785 -20.993 1.00 59.06 93 GLY A N 1
ATOM 740 C CA . GLY A 1 93 ? -1.300 -7.319 -21.511 1.00 59.06 93 GLY A CA 1
ATOM 741 C C . GLY A 1 93 ? -0.480 -6.330 -22.348 1.00 59.06 93 GLY A C 1
ATOM 742 O O . GLY A 1 93 ? 0.657 -6.639 -22.714 1.00 59.06 93 GLY A O 1
ATOM 743 N N . ALA A 1 94 ? -1.006 -5.129 -22.600 1.00 65.62 94 ALA A N 1
ATOM 744 C CA . ALA A 1 94 ? -0.326 -4.027 -23.271 1.00 65.62 94 ALA A CA 1
ATOM 745 C C . ALA A 1 94 ? 1.087 -3.739 -22.715 1.00 65.62 94 ALA A C 1
ATOM 747 O O . ALA A 1 94 ? 2.028 -3.742 -23.513 1.00 65.62 94 ALA A O 1
ATOM 748 N N . PRO A 1 95 ? 1.315 -3.597 -21.389 1.00 67.81 95 PRO A N 1
ATOM 749 C CA . PRO A 1 95 ? 2.655 -3.301 -20.871 1.00 67.81 95 PRO A CA 1
ATOM 750 C C . PRO A 1 95 ? 3.669 -4.428 -21.128 1.00 67.81 95 PRO A C 1
ATOM 752 O O . PRO A 1 95 ? 4.855 -4.161 -21.301 1.00 67.81 95 PRO A O 1
ATOM 755 N N . ARG A 1 96 ? 3.222 -5.690 -21.235 1.00 74.38 96 ARG A N 1
ATOM 756 C CA . ARG A 1 96 ? 4.099 -6.819 -21.589 1.00 74.38 96 ARG A CA 1
ATOM 757 C C . ARG A 1 96 ? 4.537 -6.763 -23.055 1.00 74.38 96 ARG A C 1
ATOM 759 O O . ARG A 1 96 ? 5.688 -7.072 -23.347 1.00 74.38 96 ARG A O 1
ATOM 766 N N . ARG A 1 97 ? 3.640 -6.377 -23.971 1.00 78.38 97 ARG A N 1
ATOM 767 C CA . ARG A 1 97 ? 3.957 -6.247 -25.408 1.00 78.38 97 ARG 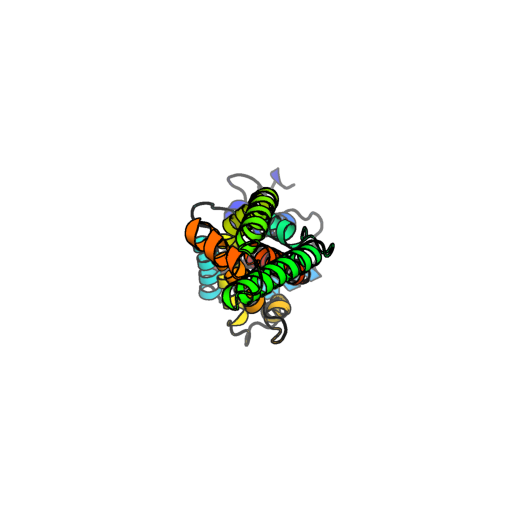A CA 1
ATOM 768 C C . ARG A 1 97 ? 4.984 -5.144 -25.643 1.00 78.38 97 ARG A C 1
ATOM 770 O O . ARG A 1 97 ? 5.978 -5.382 -26.322 1.00 78.38 97 ARG A O 1
ATOM 777 N N . TRP A 1 98 ? 4.790 -3.988 -25.009 1.00 77.19 98 TRP A N 1
ATOM 778 C CA . TRP A 1 98 ? 5.757 -2.891 -25.048 1.00 77.19 98 TRP A CA 1
ATOM 779 C C . TRP A 1 98 ? 7.103 -3.290 -24.443 1.00 77.19 98 TRP A C 1
ATOM 781 O O . TRP A 1 98 ? 8.137 -2.962 -25.013 1.00 77.19 98 TRP A O 1
ATOM 791 N N . LEU A 1 99 ? 7.111 -4.062 -23.350 1.00 80.19 99 LEU A N 1
ATOM 792 C CA . LEU A 1 99 ? 8.357 -4.541 -22.745 1.00 80.19 99 LEU A CA 1
ATOM 793 C C . LEU A 1 99 ? 9.162 -5.431 -23.701 1.00 80.19 99 LEU A C 1
ATOM 795 O O . LEU A 1 99 ? 10.378 -5.286 -23.785 1.00 80.19 99 LEU A O 1
ATOM 799 N N . ILE A 1 100 ? 8.494 -6.326 -24.436 1.00 80.94 100 ILE A N 1
ATOM 800 C CA . ILE A 1 100 ? 9.144 -7.183 -25.440 1.00 80.94 100 ILE A CA 1
ATOM 801 C C . ILE A 1 100 ? 9.653 -6.337 -26.610 1.00 80.94 100 ILE A C 1
ATOM 803 O O . ILE A 1 100 ? 10.788 -6.526 -27.034 1.00 80.94 100 ILE A O 1
ATOM 807 N N . LEU A 1 101 ? 8.846 -5.393 -27.104 1.00 83.56 101 LEU A N 1
ATOM 808 C CA . LEU A 1 101 ? 9.205 -4.546 -28.242 1.00 83.56 101 LEU A CA 1
ATOM 809 C C . LEU A 1 101 ? 10.412 -3.656 -27.927 1.00 83.56 101 LEU A C 1
ATOM 811 O O . LEU A 1 101 ? 11.405 -3.689 -28.649 1.00 83.56 101 LEU A O 1
ATOM 815 N N . PHE A 1 102 ? 10.371 -2.920 -26.815 1.00 81.31 102 PHE A N 1
ATOM 816 C CA . PHE A 1 102 ? 11.497 -2.089 -26.394 1.00 81.31 102 PHE A CA 1
ATOM 817 C C . PHE A 1 102 ? 12.707 -2.933 -25.970 1.00 81.31 102 PHE A C 1
ATOM 819 O O . PHE A 1 102 ? 13.837 -2.556 -26.262 1.00 81.31 102 PHE A O 1
ATOM 826 N N . GLY A 1 103 ? 12.497 -4.105 -25.360 1.00 83.12 103 GLY A N 1
ATOM 827 C CA . GLY A 1 103 ? 13.576 -5.039 -25.025 1.00 83.12 103 GLY A CA 1
ATOM 828 C C . GLY A 1 103 ? 14.305 -5.575 -26.260 1.00 83.12 103 GLY A C 1
ATOM 829 O O . GLY A 1 103 ? 15.533 -5.552 -26.308 1.00 83.12 103 GLY A O 1
ATOM 830 N N . ALA A 1 104 ? 13.564 -5.990 -27.292 1.00 85.12 104 ALA A N 1
ATOM 831 C CA . ALA A 1 104 ? 14.133 -6.406 -28.573 1.00 85.12 104 ALA A CA 1
ATOM 832 C C . ALA A 1 104 ? 14.907 -5.261 -29.241 1.00 85.12 104 ALA A C 1
ATOM 834 O O . ALA A 1 104 ? 15.965 -5.484 -29.828 1.00 85.12 104 ALA A O 1
ATOM 835 N N . TRP A 1 105 ? 14.417 -4.028 -29.106 1.00 84.56 105 TRP A N 1
ATOM 836 C CA . TRP A 1 105 ? 15.058 -2.862 -29.701 1.00 84.56 105 TRP A CA 1
ATOM 837 C C . TRP A 1 105 ? 16.365 -2.467 -29.000 1.00 84.56 105 TRP A C 1
ATOM 839 O O . TRP A 1 105 ? 17.332 -2.101 -29.671 1.00 84.56 105 TRP A O 1
ATOM 849 N N . VAL A 1 106 ? 16.434 -2.604 -27.671 1.00 84.25 106 VAL A N 1
ATOM 850 C CA . VAL A 1 106 ? 17.684 -2.450 -26.907 1.00 84.25 106 VAL A CA 1
ATOM 851 C C . VAL A 1 106 ? 18.694 -3.532 -27.302 1.00 84.25 106 VAL A C 1
ATOM 853 O O . VAL A 1 106 ? 19.850 -3.211 -27.566 1.00 84.25 106 VAL A O 1
ATOM 856 N N . MET A 1 107 ? 18.263 -4.791 -27.444 1.00 85.19 107 MET A N 1
ATOM 857 C CA . MET A 1 107 ? 19.140 -5.879 -27.906 1.00 85.19 107 MET A CA 1
ATOM 858 C C . MET A 1 107 ? 19.672 -5.632 -29.322 1.00 85.19 107 MET A C 1
ATOM 860 O O . MET A 1 107 ? 20.857 -5.834 -29.576 1.00 85.19 107 MET A O 1
ATOM 864 N N . LEU A 1 108 ? 18.828 -5.138 -30.235 1.00 86.69 108 LEU A N 1
ATOM 865 C CA . LEU A 1 108 ? 19.254 -4.757 -31.582 1.00 86.69 108 LEU A CA 1
ATOM 866 C C . LEU A 1 108 ? 20.318 -3.650 -31.546 1.00 86.69 108 LEU A C 1
ATOM 868 O O . LEU A 1 108 ? 21.335 -3.758 -32.228 1.00 86.69 108 LEU A O 1
ATOM 872 N N . ASN A 1 109 ? 20.120 -2.615 -30.725 1.00 84.44 109 ASN A N 1
ATOM 873 C CA . ASN A 1 109 ? 21.111 -1.549 -30.552 1.00 84.44 109 ASN A CA 1
ATOM 874 C C . ASN A 1 109 ? 22.430 -2.077 -29.964 1.00 84.44 109 ASN A C 1
ATOM 876 O O . ASN A 1 109 ? 23.496 -1.667 -30.417 1.00 84.44 109 ASN A O 1
ATOM 880 N N . ALA A 1 110 ? 22.379 -3.020 -29.019 1.00 84.44 110 ALA A N 1
ATOM 881 C CA . ALA A 1 110 ? 23.577 -3.647 -28.459 1.00 84.44 110 ALA A CA 1
ATOM 882 C C . ALA A 1 110 ? 24.366 -4.445 -29.514 1.00 84.44 110 ALA A C 1
ATOM 884 O O . ALA A 1 110 ? 25.592 -4.348 -29.568 1.00 84.44 110 ALA A O 1
ATOM 885 N N . ILE A 1 111 ? 23.675 -5.181 -30.394 1.00 86.94 111 ILE A N 1
ATOM 886 C CA . ILE A 1 111 ? 24.302 -5.914 -31.507 1.00 86.94 111 ILE A CA 1
ATOM 887 C C . ILE A 1 111 ? 24.947 -4.943 -32.503 1.00 86.94 111 ILE A C 1
ATOM 889 O O . ILE A 1 111 ? 26.084 -5.161 -32.919 1.00 86.94 111 ILE A O 1
ATOM 893 N N . LEU A 1 112 ? 24.256 -3.854 -32.860 1.00 85.31 112 LEU A N 1
ATOM 894 C CA . LEU A 1 112 ? 24.794 -2.824 -33.757 1.00 85.31 112 LEU A CA 1
ATOM 895 C C . LEU A 1 112 ? 26.026 -2.130 -33.164 1.00 85.31 112 LEU A C 1
ATOM 897 O O . LEU A 1 112 ? 26.992 -1.880 -33.884 1.00 85.31 112 LEU A O 1
ATOM 901 N N . LEU A 1 113 ? 26.019 -1.854 -31.857 1.00 85.88 113 LEU A N 1
ATOM 902 C CA . LEU A 1 113 ? 27.172 -1.299 -31.151 1.00 85.88 113 LEU A CA 1
ATOM 903 C C . LEU A 1 113 ? 28.358 -2.273 -31.173 1.00 85.88 113 LEU A C 1
ATOM 905 O O . LEU A 1 113 ? 29.471 -1.866 -31.494 1.00 85.88 113 LEU A O 1
ATOM 909 N N . ALA A 1 114 ? 28.127 -3.557 -30.889 1.00 87.31 114 ALA A N 1
ATOM 910 C CA . ALA A 1 114 ? 29.173 -4.576 -30.945 1.00 87.31 114 ALA A CA 1
ATOM 911 C C . ALA A 1 114 ? 29.765 -4.697 -32.358 1.00 87.31 114 ALA A C 1
ATOM 913 O O . ALA A 1 114 ? 30.980 -4.641 -32.523 1.00 87.31 114 ALA A O 1
ATOM 914 N N . ALA A 1 115 ? 28.923 -4.770 -33.391 1.00 86.56 115 ALA A N 1
ATOM 915 C CA . ALA A 1 115 ? 29.370 -4.831 -34.782 1.00 86.56 115 ALA A CA 1
ATOM 916 C C . ALA A 1 115 ? 30.170 -3.585 -35.207 1.00 86.56 115 ALA A C 1
ATOM 918 O O . ALA A 1 115 ? 31.122 -3.698 -35.979 1.00 86.56 115 ALA A O 1
ATOM 919 N N . HIS A 1 116 ? 29.827 -2.407 -34.679 1.00 86.12 116 HIS A N 1
ATOM 920 C CA . HIS A 1 116 ? 30.612 -1.191 -34.881 1.00 86.12 116 HIS A CA 1
ATOM 921 C C . HIS A 1 116 ? 31.985 -1.260 -34.193 1.00 86.12 116 HIS A C 1
ATOM 923 O O . HIS A 1 116 ? 32.989 -0.928 -34.817 1.00 86.12 116 HIS A O 1
ATOM 929 N N . LEU A 1 117 ? 32.052 -1.742 -32.946 1.00 86.56 117 LEU A N 1
ATOM 930 C CA . LEU A 1 117 ? 33.314 -1.921 -32.211 1.00 86.56 117 LEU A CA 1
ATOM 931 C C . LEU A 1 117 ? 34.245 -2.953 -32.872 1.00 86.56 117 LEU A C 1
ATOM 933 O O . LEU A 1 117 ? 35.461 -2.814 -32.788 1.00 86.56 117 LEU A O 1
ATOM 937 N N . LEU A 1 118 ? 33.686 -3.955 -33.562 1.00 89.81 118 LEU A N 1
ATOM 938 C CA . LEU A 1 118 ? 34.433 -4.916 -34.385 1.00 89.81 118 LEU A CA 1
ATOM 939 C C . LEU A 1 118 ? 34.823 -4.363 -35.773 1.00 89.81 118 LEU A C 1
ATOM 941 O O . LEU A 1 118 ? 35.493 -5.052 -36.541 1.00 89.81 118 LEU A O 1
ATOM 945 N N . GLY A 1 119 ? 34.412 -3.136 -36.112 1.00 85.56 119 GLY A N 1
ATOM 946 C CA . GLY A 1 119 ? 34.718 -2.481 -37.387 1.00 85.56 119 GLY A CA 1
ATOM 947 C C . GLY A 1 119 ? 33.894 -2.976 -38.580 1.00 85.56 119 GLY A C 1
ATOM 948 O O . GLY A 1 119 ? 34.221 -2.654 -39.718 1.00 85.56 119 GLY A O 1
ATOM 949 N N . TRP A 1 120 ? 32.831 -3.754 -38.354 1.00 83.50 120 TRP A N 1
ATOM 950 C CA . TRP A 1 120 ? 32.022 -4.352 -39.426 1.00 83.50 120 TRP A CA 1
ATOM 951 C C . TRP A 1 120 ? 30.983 -3.391 -40.011 1.00 83.50 120 TRP A C 1
ATOM 953 O O . TRP A 1 120 ? 30.548 -3.576 -41.145 1.00 83.50 120 TRP A O 1
ATOM 963 N N . LEU A 1 121 ? 30.557 -2.383 -39.243 1.00 83.50 121 LEU A N 1
ATOM 964 C CA . LEU A 1 121 ? 29.491 -1.457 -39.628 1.00 83.50 121 LEU A CA 1
ATOM 965 C C . LEU A 1 121 ? 29.831 0.006 -39.274 1.00 83.50 121 LEU A C 1
ATOM 967 O O . LEU A 1 121 ? 30.451 0.268 -38.235 1.00 83.50 121 LEU A O 1
ATOM 971 N N . PRO A 1 122 ? 29.363 0.984 -40.078 1.00 83.38 122 PRO A N 1
ATOM 972 C CA . PRO A 1 122 ? 29.323 2.396 -39.686 1.00 83.38 122 PRO A CA 1
ATOM 973 C C . PRO A 1 122 ? 28.475 2.614 -38.411 1.00 83.38 122 PRO A C 1
ATOM 975 O O . PRO A 1 122 ? 27.726 1.714 -38.020 1.00 83.38 122 PRO A O 1
ATOM 978 N N . PRO A 1 123 ? 28.530 3.793 -37.760 1.00 84.75 123 PRO A N 1
ATOM 979 C CA . PRO A 1 123 ? 27.885 4.052 -36.465 1.00 84.75 123 PRO A CA 1
ATOM 980 C C . PRO A 1 123 ? 26.350 4.230 -36.546 1.00 84.75 123 PRO A C 1
ATOM 982 O O . PRO A 1 123 ? 25.774 5.125 -35.930 1.00 84.75 123 PRO A O 1
ATOM 985 N N . TRP A 1 124 ? 25.656 3.346 -37.269 1.00 84.38 124 TRP A N 1
ATOM 986 C CA . TRP A 1 124 ? 24.193 3.305 -37.393 1.00 84.38 124 TRP A CA 1
ATOM 987 C C . TRP A 1 124 ? 23.479 3.167 -36.042 1.00 84.38 124 TRP A C 1
ATOM 989 O O . TRP A 1 124 ? 22.343 3.621 -35.905 1.00 84.38 124 TRP A O 1
ATOM 999 N N . TRP A 1 125 ? 24.167 2.611 -35.036 1.00 82.44 125 TRP A N 1
ATOM 1000 C CA . TRP A 1 125 ? 23.675 2.486 -33.663 1.00 82.44 125 TRP A CA 1
ATOM 1001 C C . TRP A 1 125 ? 23.262 3.838 -33.053 1.00 82.44 125 TRP A C 1
ATOM 1003 O O . TRP A 1 125 ? 22.336 3.886 -32.248 1.00 82.44 125 TRP A O 1
ATOM 1013 N N . GLN A 1 126 ? 23.893 4.949 -33.454 1.00 86.50 126 GLN A N 1
ATOM 1014 C CA . GLN A 1 126 ? 23.560 6.284 -32.941 1.00 86.50 126 GLN A CA 1
ATOM 1015 C C . GLN A 1 126 ? 22.185 6.753 -33.433 1.00 86.50 126 GLN A C 1
ATOM 1017 O O . GLN A 1 126 ? 21.400 7.304 -32.662 1.00 86.50 126 GLN A O 1
ATOM 1022 N N . ILE A 1 127 ? 21.871 6.494 -34.707 1.00 86.38 127 ILE A N 1
ATOM 1023 C CA . ILE A 1 127 ? 20.594 6.876 -35.323 1.00 86.38 127 ILE A CA 1
ATOM 1024 C C . ILE A 1 127 ? 19.465 6.031 -34.730 1.00 86.38 127 ILE A C 1
ATOM 1026 O O . ILE A 1 127 ? 18.437 6.569 -34.321 1.00 86.38 127 ILE A O 1
ATOM 1030 N N . THR A 1 128 ? 19.659 4.713 -34.627 1.00 85.06 128 THR A N 1
ATOM 1031 C CA . THR A 1 128 ? 18.655 3.812 -34.041 1.00 85.06 128 THR A CA 1
ATOM 1032 C C . THR A 1 128 ? 18.404 4.113 -32.567 1.00 85.06 128 THR A C 1
ATOM 1034 O O . THR A 1 128 ? 17.253 4.059 -32.131 1.00 85.06 128 THR A O 1
ATOM 1037 N N . LEU A 1 129 ? 19.441 4.495 -31.815 1.00 83.94 129 LEU A N 1
ATOM 1038 C CA . LEU A 1 129 ? 19.314 4.925 -30.425 1.00 83.94 129 LEU A CA 1
ATOM 1039 C C . LEU A 1 129 ? 18.546 6.249 -30.307 1.00 83.94 129 LEU A C 1
ATOM 1041 O O . LEU A 1 129 ? 17.667 6.366 -29.455 1.00 83.94 129 LEU A O 1
ATOM 1045 N N . ALA A 1 130 ? 18.825 7.229 -31.173 1.00 86.00 130 ALA A N 1
ATOM 1046 C CA . ALA A 1 130 ? 18.114 8.508 -31.181 1.00 86.00 130 ALA A CA 1
ATOM 1047 C C . ALA A 1 130 ? 16.616 8.332 -31.489 1.00 86.00 130 ALA A C 1
ATOM 1049 O O . ALA A 1 130 ? 15.771 8.907 -30.801 1.00 86.00 130 ALA A O 1
ATOM 1050 N N . VAL A 1 131 ? 16.274 7.486 -32.469 1.00 88.00 131 VAL A N 1
ATOM 1051 C CA . VAL A 1 131 ? 14.876 7.156 -32.799 1.00 88.00 131 VAL A CA 1
ATOM 1052 C C . VAL A 1 131 ? 14.194 6.419 -31.640 1.00 88.00 131 VAL A C 1
ATOM 1054 O O . VAL A 1 131 ? 13.064 6.758 -31.284 1.00 88.00 131 VAL A O 1
ATOM 1057 N N . TYR A 1 132 ? 14.883 5.463 -31.005 1.00 85.75 132 TYR A N 1
ATOM 1058 C CA . TYR A 1 132 ? 14.393 4.770 -29.809 1.00 85.75 132 TYR A CA 1
ATOM 1059 C C . TYR A 1 132 ? 14.080 5.742 -28.668 1.00 85.75 132 TYR A C 1
ATOM 1061 O O . TYR A 1 132 ? 12.969 5.721 -28.136 1.00 85.75 132 TYR A O 1
ATOM 1069 N N . LEU A 1 133 ? 15.021 6.628 -28.328 1.00 83.25 133 LEU A N 1
ATOM 1070 C CA . LEU A 1 133 ? 14.839 7.614 -27.262 1.00 83.25 133 LEU A CA 1
ATOM 1071 C C . LEU A 1 133 ? 13.701 8.592 -27.582 1.00 83.25 133 LEU A C 1
ATOM 1073 O O . LEU A 1 133 ? 12.922 8.923 -26.690 1.00 83.25 133 LEU A O 1
ATOM 1077 N N . GLY A 1 134 ? 13.552 9.004 -28.845 1.00 85.75 134 GLY A N 1
ATOM 1078 C CA . GLY A 1 134 ? 12.444 9.851 -29.291 1.00 85.75 134 GLY A CA 1
ATOM 1079 C C . GLY A 1 134 ? 11.074 9.188 -29.109 1.00 85.75 134 GLY A C 1
ATOM 1080 O O . GLY A 1 134 ? 10.173 9.786 -28.516 1.00 85.75 134 GLY A O 1
ATOM 1081 N N . LEU A 1 135 ? 10.918 7.933 -29.550 1.00 84.25 135 LEU A N 1
ATOM 1082 C CA . LEU A 1 135 ? 9.667 7.185 -29.358 1.00 84.25 135 LEU A CA 1
ATOM 1083 C C . LEU A 1 135 ? 9.390 6.890 -27.881 1.00 84.25 135 LEU A C 1
ATOM 1085 O O . LEU A 1 135 ? 8.245 6.992 -27.438 1.00 84.25 135 LEU A O 1
ATOM 1089 N N . TRP A 1 136 ? 10.425 6.566 -27.107 1.00 83.06 136 TRP A N 1
ATOM 1090 C CA . TRP A 1 136 ? 10.305 6.359 -25.667 1.00 83.06 136 TRP A CA 1
ATOM 1091 C C . TRP A 1 136 ? 9.848 7.632 -24.944 1.00 83.06 136 TRP A C 1
ATOM 1093 O O . TRP A 1 136 ? 8.946 7.553 -24.111 1.00 83.06 136 TRP A O 1
ATOM 1103 N N . LEU A 1 137 ? 10.389 8.807 -25.285 1.00 81.94 137 LEU A N 1
ATOM 1104 C CA . LEU A 1 137 ? 9.956 10.083 -24.704 1.00 81.94 137 LEU A CA 1
ATOM 1105 C C . LEU A 1 137 ? 8.469 10.340 -24.968 1.00 81.94 137 LEU A C 1
ATOM 1107 O O . LEU A 1 137 ? 7.731 10.647 -24.029 1.00 81.94 137 LEU A O 1
ATOM 1111 N N . LEU A 1 138 ? 8.013 10.153 -26.210 1.00 82.94 138 LEU A N 1
ATOM 1112 C CA . LEU A 1 138 ? 6.604 10.317 -26.582 1.00 82.94 138 LEU A CA 1
ATOM 1113 C C . LEU A 1 138 ? 5.692 9.346 -25.823 1.00 82.94 138 LEU A C 1
ATOM 1115 O O . LEU A 1 138 ? 4.673 9.760 -25.273 1.00 82.94 138 LEU A O 1
ATOM 1119 N N . TRP A 1 139 ? 6.080 8.071 -25.741 1.00 82.19 139 TRP A N 1
ATOM 1120 C CA . TRP A 1 139 ? 5.334 7.061 -24.991 1.00 82.19 139 TRP A CA 1
ATOM 1121 C C . TRP A 1 139 ? 5.302 7.377 -23.494 1.00 82.19 139 TRP A C 1
ATOM 1123 O O . TRP A 1 139 ? 4.258 7.281 -22.854 1.00 82.19 139 TRP A O 1
ATOM 1133 N N . SER A 1 140 ? 6.426 7.803 -22.926 1.00 74.50 140 SER A N 1
ATOM 1134 C CA . SER A 1 140 ? 6.550 8.011 -21.487 1.00 74.50 140 SER A CA 1
ATOM 1135 C C . SER A 1 140 ? 5.622 9.098 -20.946 1.00 74.50 140 SER A C 1
ATOM 1137 O O . SER A 1 140 ? 5.069 8.913 -19.866 1.00 74.50 140 SER A O 1
ATOM 1139 N N . ARG A 1 141 ? 5.352 10.150 -21.733 1.00 74.44 141 ARG A N 1
ATOM 1140 C CA . ARG A 1 141 ? 4.380 11.203 -21.394 1.00 74.44 141 ARG A CA 1
ATOM 1141 C C . ARG A 1 141 ? 2.970 10.658 -21.180 1.00 74.44 141 ARG A C 1
ATOM 1143 O O . ARG A 1 141 ? 2.235 11.156 -20.340 1.00 74.44 141 ARG A O 1
ATOM 1150 N N . THR A 1 142 ? 2.593 9.601 -21.899 1.00 71.06 142 THR A N 1
ATOM 1151 C CA . THR A 1 142 ? 1.280 8.957 -21.711 1.00 71.06 142 THR A CA 1
ATOM 1152 C C . THR A 1 142 ? 1.186 8.174 -20.400 1.00 71.06 142 THR A C 1
ATOM 1154 O O . THR A 1 142 ? 0.094 7.946 -19.890 1.00 71.06 142 THR A O 1
ATOM 1157 N N . MET A 1 143 ? 2.331 7.780 -19.837 1.00 69.12 143 MET A N 1
ATOM 1158 C CA . MET A 1 143 ? 2.430 6.980 -18.615 1.00 69.12 143 MET A CA 1
ATOM 1159 C C . MET A 1 143 ? 2.766 7.820 -17.375 1.00 69.12 143 MET A C 1
ATOM 1161 O O . MET A 1 143 ? 2.757 7.278 -16.269 1.00 69.12 143 MET A O 1
ATOM 1165 N N . GLU A 1 144 ? 3.055 9.117 -17.537 1.00 71.06 144 GLU A N 1
ATOM 1166 C CA . GLU A 1 144 ? 3.354 10.038 -16.431 1.00 71.06 144 GLU A CA 1
ATOM 1167 C C . GLU A 1 144 ? 2.177 10.125 -15.458 1.00 71.06 144 GLU A C 1
ATOM 1169 O O . GLU A 1 144 ? 2.363 9.873 -14.274 1.00 71.06 144 GLU A O 1
ATOM 1174 N N . ALA A 1 145 ? 0.945 10.285 -15.950 1.00 70.12 145 ALA A N 1
ATOM 1175 C CA . ALA A 1 145 ? -0.239 10.354 -15.089 1.00 70.12 145 ALA A CA 1
ATOM 1176 C C . ALA A 1 145 ? -0.424 9.110 -14.192 1.00 70.12 145 ALA A C 1
ATOM 1178 O O . ALA A 1 145 ? -0.810 9.224 -13.029 1.00 70.12 145 ALA A O 1
ATOM 1179 N N . ALA A 1 146 ? -0.134 7.913 -14.712 1.00 68.56 146 ALA A N 1
ATOM 1180 C CA . ALA A 1 146 ? -0.229 6.675 -13.938 1.00 68.56 146 ALA A CA 1
ATOM 1181 C C . ALA A 1 146 ? 0.900 6.549 -12.901 1.00 68.56 146 ALA A C 1
ATOM 1183 O O . ALA A 1 146 ? 0.680 6.014 -11.811 1.00 68.56 146 ALA A O 1
ATOM 1184 N N . ALA A 1 147 ? 2.099 7.038 -13.234 1.00 69.25 147 ALA A N 1
ATOM 1185 C CA . ALA A 1 147 ?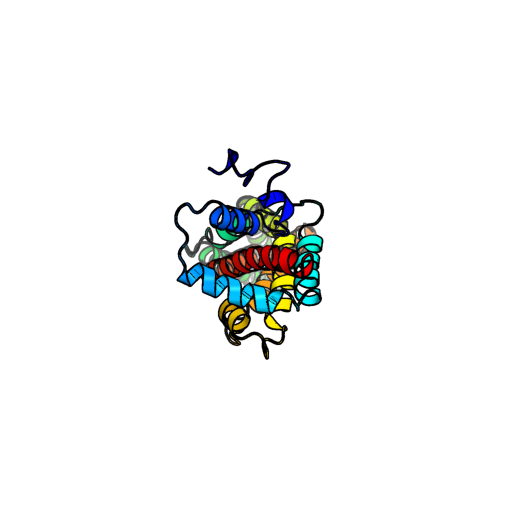 3.230 7.081 -12.316 1.00 69.25 147 ALA A CA 1
ATOM 1186 C C . ALA A 1 147 ? 2.991 8.098 -11.191 1.00 69.25 147 ALA A C 1
ATOM 1188 O O . ALA A 1 147 ? 3.146 7.748 -10.025 1.00 69.25 147 ALA A O 1
ATOM 1189 N N . ASP A 1 148 ? 2.516 9.297 -11.524 1.00 74.00 148 ASP A N 1
ATOM 1190 C CA . ASP A 1 148 ? 2.217 10.359 -10.562 1.00 74.00 148 ASP A CA 1
ATOM 1191 C C . ASP A 1 148 ? 1.139 9.927 -9.566 1.00 74.00 148 ASP A C 1
ATOM 1193 O O . ASP A 1 148 ? 1.279 10.136 -8.362 1.00 74.00 148 ASP A O 1
ATOM 1197 N N . GLN A 1 149 ? 0.090 9.241 -10.037 1.00 73.44 149 GLN A N 1
ATOM 1198 C CA . GLN A 1 149 ? -0.918 8.647 -9.154 1.00 73.44 149 GLN A CA 1
ATOM 1199 C C . GLN A 1 149 ? -0.324 7.592 -8.213 1.00 73.44 149 GLN A C 1
ATOM 1201 O O . GLN A 1 149 ? -0.682 7.548 -7.037 1.00 73.44 149 GLN A O 1
ATOM 1206 N N . ALA A 1 150 ? 0.583 6.743 -8.706 1.00 72.56 150 ALA A N 1
ATOM 1207 C CA . ALA A 1 150 ? 1.229 5.724 -7.882 1.00 72.56 150 ALA A CA 1
ATOM 1208 C C . ALA A 1 150 ? 2.113 6.350 -6.790 1.00 72.56 150 ALA A C 1
ATOM 1210 O O . ALA A 1 150 ? 2.066 5.906 -5.643 1.00 72.56 150 ALA A O 1
ATOM 1211 N N . THR A 1 151 ? 2.864 7.401 -7.128 1.00 73.69 151 THR A N 1
ATOM 1212 C CA . THR A 1 151 ? 3.688 8.167 -6.180 1.00 73.69 151 THR A CA 1
ATOM 1213 C C . THR A 1 151 ? 2.817 8.915 -5.169 1.00 73.69 151 THR A C 1
ATOM 1215 O O . THR A 1 151 ? 3.085 8.878 -3.970 1.00 73.69 151 THR A O 1
ATOM 1218 N N . ALA A 1 152 ? 1.702 9.511 -5.604 1.00 74.19 152 ALA A N 1
ATOM 1219 C CA . ALA A 1 152 ? 0.750 10.173 -4.708 1.00 74.19 152 ALA A CA 1
ATOM 1220 C C . ALA A 1 152 ? 0.130 9.213 -3.673 1.00 74.19 152 ALA A C 1
ATOM 1222 O O . ALA A 1 152 ? -0.227 9.629 -2.569 1.00 74.19 152 ALA A O 1
ATOM 1223 N N . LEU A 1 153 ? 0.017 7.925 -4.011 1.00 76.31 153 LEU A N 1
ATOM 1224 C CA . LEU A 1 153 ? -0.498 6.872 -3.134 1.00 76.31 153 LEU A CA 1
ATOM 1225 C C . LEU A 1 153 ? 0.591 6.180 -2.298 1.00 76.31 153 LEU A C 1
ATOM 1227 O O . LEU A 1 153 ? 0.263 5.320 -1.477 1.00 76.31 153 LEU A O 1
ATOM 1231 N N . GLU A 1 154 ? 1.866 6.554 -2.438 1.00 78.50 154 GLU A N 1
ATOM 1232 C CA . GLU A 1 154 ? 2.971 5.952 -1.680 1.00 78.50 154 GLU A CA 1
ATOM 1233 C C . GLU A 1 154 ? 2.762 6.081 -0.166 1.00 78.50 154 GLU A C 1
ATOM 1235 O O . GLU A 1 154 ? 2.932 5.110 0.578 1.00 78.50 154 GLU A O 1
ATOM 1240 N N . GLY A 1 155 ? 2.317 7.260 0.286 1.00 75.38 155 GLY A N 1
ATOM 1241 C CA . GLY A 1 155 ? 1.995 7.512 1.692 1.00 75.38 155 GLY A CA 1
ATOM 1242 C C . GLY A 1 155 ? 0.920 6.560 2.224 1.00 75.38 155 GLY A C 1
ATOM 1243 O O . GLY A 1 155 ? 1.112 5.941 3.271 1.00 75.38 155 GLY A O 1
ATOM 1244 N N . ALA A 1 156 ? -0.154 6.356 1.455 1.00 77.62 156 ALA A N 1
ATOM 1245 C CA . ALA A 1 156 ? -1.242 5.446 1.811 1.00 77.62 156 ALA A CA 1
ATOM 1246 C C . ALA A 1 156 ? -0.792 3.973 1.826 1.00 77.62 156 ALA A C 1
ATOM 1248 O O . ALA A 1 156 ? -1.143 3.210 2.723 1.00 77.62 156 ALA A O 1
ATOM 1249 N N . LEU A 1 157 ? 0.047 3.555 0.874 1.00 80.00 157 LEU A N 1
ATOM 1250 C CA . LEU A 1 157 ? 0.612 2.201 0.865 1.00 80.00 157 LEU A CA 1
ATOM 1251 C C . LEU A 1 157 ? 1.526 1.959 2.076 1.00 80.00 157 LEU A C 1
ATOM 1253 O O . LEU A 1 157 ? 1.519 0.869 2.657 1.00 80.00 157 LEU A O 1
ATOM 1257 N N . ARG A 1 158 ? 2.295 2.976 2.483 1.00 79.50 158 ARG A N 1
ATOM 1258 C CA . ARG A 1 158 ? 3.139 2.928 3.684 1.00 79.50 158 ARG A CA 1
ATOM 1259 C C . ARG A 1 158 ? 2.300 2.850 4.961 1.00 79.50 158 ARG A C 1
ATOM 1261 O O . ARG A 1 158 ? 2.639 2.055 5.835 1.00 79.50 158 ARG A O 1
ATOM 1268 N N . GLN A 1 159 ? 1.197 3.597 5.029 1.00 78.75 159 GLN A N 1
ATOM 1269 C CA . GLN A 1 159 ? 0.214 3.529 6.117 1.00 78.75 159 GLN A CA 1
ATOM 1270 C C . GLN A 1 159 ? -0.322 2.115 6.301 1.00 78.75 159 GLN A C 1
ATOM 1272 O O . GLN A 1 159 ? -0.175 1.520 7.369 1.00 78.75 159 GLN A O 1
ATOM 1277 N N . LEU A 1 160 ? -0.892 1.549 5.234 1.00 83.44 160 LEU A N 1
ATOM 1278 C CA . LEU A 1 160 ? -1.466 0.208 5.277 1.00 83.44 160 LEU A CA 1
ATOM 1279 C C . LEU A 1 160 ? -0.427 -0.830 5.679 1.00 83.44 160 LEU A C 1
ATOM 1281 O O . LEU A 1 160 ? -0.739 -1.766 6.406 1.00 83.44 160 LEU A O 1
ATOM 1285 N N . ARG A 1 161 ? 0.830 -0.655 5.258 1.00 86.25 161 ARG A N 1
ATOM 1286 C CA . ARG A 1 161 ? 1.904 -1.576 5.631 1.00 86.25 161 ARG A CA 1
ATOM 1287 C C . ARG A 1 161 ? 2.168 -1.562 7.135 1.00 86.25 161 ARG A C 1
ATOM 1289 O O . ARG A 1 161 ? 2.390 -2.631 7.699 1.00 86.25 161 ARG A O 1
ATOM 1296 N N . ALA A 1 162 ? 2.172 -0.389 7.766 1.00 84.44 162 ALA A N 1
ATOM 1297 C CA . ALA A 1 162 ? 2.385 -0.265 9.206 1.00 84.44 162 ALA A CA 1
ATOM 1298 C C . ALA A 1 162 ? 1.216 -0.870 9.996 1.00 84.44 162 ALA A C 1
ATOM 1300 O O . ALA A 1 162 ? 1.433 -1.676 10.901 1.00 84.44 162 ALA A O 1
ATOM 1301 N N . VAL A 1 163 ? -0.017 -0.542 9.602 1.00 87.38 163 VAL A N 1
ATOM 1302 C CA . VAL A 1 163 ? -1.236 -1.051 10.247 1.00 87.38 163 VAL A CA 1
ATOM 1303 C C . VAL A 1 163 ? -1.351 -2.568 10.079 1.00 87.38 163 VAL A C 1
ATOM 1305 O O . VAL A 1 163 ? -1.435 -3.294 11.067 1.00 87.38 163 VAL A O 1
ATOM 1308 N N . PHE A 1 164 ? -1.271 -3.081 8.850 1.00 89.44 164 PHE A N 1
ATOM 1309 C CA . PHE A 1 164 ? -1.403 -4.519 8.593 1.00 89.44 164 PHE A CA 1
ATOM 1310 C C . PHE A 1 164 ? -0.230 -5.316 9.162 1.00 89.44 164 PHE A C 1
ATOM 1312 O O . PHE A 1 164 ? -0.434 -6.414 9.666 1.00 89.44 164 PHE A O 1
ATOM 1319 N N . GLY A 1 165 ? 0.984 -4.756 9.180 1.00 88.31 165 GLY A N 1
ATOM 1320 C CA . GLY A 1 165 ? 2.118 -5.382 9.861 1.00 88.31 165 GLY A CA 1
ATOM 1321 C C . GLY A 1 165 ? 1.893 -5.545 11.369 1.00 88.31 165 GLY A C 1
ATOM 1322 O O . GLY A 1 165 ? 2.318 -6.544 11.952 1.00 88.31 165 GLY A O 1
ATOM 1323 N N . GLN A 1 166 ? 1.186 -4.604 12.003 1.00 88.50 166 GLN A N 1
ATOM 1324 C CA . GLN A 1 166 ? 0.817 -4.711 13.414 1.00 88.50 166 GLN A CA 1
ATOM 1325 C C . GLN A 1 166 ? -0.248 -5.794 13.643 1.00 88.50 166 GLN A C 1
ATOM 1327 O O . GLN A 1 166 ? -0.138 -6.542 14.611 1.00 88.50 166 GLN A O 1
ATOM 1332 N N . LEU A 1 167 ? -1.230 -5.916 12.743 1.00 89.06 167 LEU A N 1
ATOM 1333 C CA . LEU A 1 167 ? -2.233 -6.991 12.781 1.00 89.06 167 LEU A CA 1
ATOM 1334 C C . LEU A 1 167 ? -1.591 -8.372 12.588 1.00 89.06 167 LEU A C 1
ATOM 1336 O O . LEU A 1 167 ? -1.896 -9.309 13.311 1.00 89.06 167 LEU A O 1
ATOM 1340 N N . GLU A 1 168 ? -0.625 -8.494 11.680 1.00 89.75 168 GLU A N 1
ATOM 1341 C CA . GLU A 1 168 ? 0.093 -9.751 11.430 1.00 89.75 168 GLU A CA 1
ATOM 1342 C C . GLU A 1 168 ? 0.956 -10.224 12.611 1.00 89.75 168 GLU A C 1
ATOM 1344 O O . GLU A 1 168 ? 1.232 -11.418 12.739 1.00 89.75 168 GLU A O 1
ATOM 1349 N N . THR A 1 169 ? 1.441 -9.297 13.440 1.00 87.00 169 THR A N 1
ATOM 1350 C CA . THR A 1 169 ? 2.366 -9.590 14.551 1.00 87.00 169 THR A CA 1
ATOM 1351 C C . THR A 1 169 ? 1.684 -9.663 15.911 1.00 87.00 169 THR A C 1
ATOM 1353 O O . THR A 1 169 ? 2.302 -10.115 16.878 1.00 87.00 169 THR A O 1
ATOM 1356 N N . PHE A 1 170 ? 0.425 -9.238 16.009 1.00 88.38 170 PHE A N 1
ATOM 1357 C CA . PHE A 1 170 ? -0.321 -9.270 17.257 1.00 88.38 170 PHE A CA 1
ATOM 1358 C C . PHE A 1 170 ? -0.626 -10.710 17.706 1.00 88.38 170 PHE A C 1
ATOM 1360 O O . PHE A 1 170 ? -0.878 -11.605 16.901 1.00 88.38 170 PHE A O 1
ATOM 1367 N N . SER A 1 171 ? -0.593 -10.945 19.021 1.00 87.25 171 SER A N 1
ATOM 1368 C CA . SER A 1 171 ? -0.871 -12.258 19.609 1.00 87.25 171 SER A CA 1
ATOM 1369 C C . SER A 1 171 ? -2.355 -12.397 19.940 1.00 87.25 171 SER A C 1
ATOM 1371 O O . SER A 1 171 ? -2.821 -11.870 20.945 1.00 87.25 171 SER A O 1
ATOM 1373 N N . TYR A 1 172 ? -3.075 -13.186 19.146 1.00 88.94 172 TYR A N 1
ATOM 1374 C CA . TYR A 1 172 ? -4.509 -13.450 19.321 1.00 88.94 172 TYR A CA 1
ATOM 1375 C C . TYR A 1 172 ? -4.811 -14.664 20.221 1.00 88.94 172 TYR A C 1
ATOM 1377 O O . TYR A 1 172 ? -5.668 -15.488 19.900 1.00 88.94 172 TYR A O 1
ATOM 1385 N N . ARG A 1 173 ? -4.040 -14.861 21.299 1.00 82.88 173 ARG A N 1
ATOM 1386 C CA . ARG A 1 173 ? -4.178 -16.048 22.169 1.00 82.88 173 ARG A CA 1
ATOM 1387 C C . ARG A 1 173 ? -5.476 -16.034 22.977 1.00 82.88 173 ARG A C 1
ATOM 1389 O O . ARG A 1 173 ? -6.150 -17.055 23.023 1.00 82.88 173 ARG A O 1
ATOM 1396 N N . ASP A 1 174 ? -5.835 -14.875 23.519 1.00 86.31 174 ASP A N 1
ATOM 1397 C CA . ASP A 1 174 ? -6.985 -14.707 24.420 1.00 86.31 174 ASP A CA 1
ATOM 1398 C C . ASP A 1 174 ? -8.175 -14.011 23.736 1.00 86.31 174 ASP A C 1
ATOM 1400 O O . ASP A 1 174 ? -9.090 -13.526 24.395 1.00 86.31 174 ASP A O 1
ATOM 1404 N N . THR A 1 175 ? -8.152 -13.927 22.401 1.00 91.25 175 THR A N 1
ATOM 1405 C CA . THR A 1 175 ? -9.113 -13.153 21.601 1.00 91.25 175 THR A CA 1
ATOM 1406 C C . THR A 1 175 ? -9.632 -13.945 20.395 1.00 91.25 175 THR A C 1
ATOM 1408 O O . THR A 1 175 ? -9.300 -13.647 19.242 1.00 91.25 175 THR A O 1
ATOM 1411 N N . PRO A 1 176 ? -10.401 -15.026 20.626 1.00 91.62 176 PRO A N 1
ATOM 1412 C CA . PRO A 1 176 ? -10.855 -15.914 19.558 1.00 91.62 176 PRO A CA 1
ATOM 1413 C C . PRO A 1 176 ? -11.737 -15.218 18.513 1.00 91.62 176 PRO A C 1
ATOM 1415 O O . PRO A 1 176 ? -11.603 -15.522 17.325 1.00 91.62 176 PRO A O 1
ATOM 1418 N N . HIS A 1 177 ? -12.598 -14.271 18.904 1.00 92.88 177 HIS A N 1
ATOM 1419 C CA . HIS A 1 177 ? -13.486 -13.590 17.955 1.00 92.88 177 HIS A CA 1
ATOM 1420 C C . HIS A 1 177 ? -12.716 -12.559 17.125 1.00 92.88 177 HIS A C 1
ATOM 1422 O O . HIS A 1 177 ? -12.888 -12.485 15.906 1.00 92.88 177 HIS A O 1
ATOM 1428 N N . LEU A 1 178 ? -11.800 -11.816 17.752 1.00 90.69 178 LEU A N 1
ATOM 1429 C CA . LEU A 1 178 ? -10.898 -10.912 17.042 1.00 90.69 178 LEU A CA 1
ATOM 1430 C C . LEU A 1 178 ? -9.971 -11.678 16.086 1.00 90.69 178 LEU A C 1
ATOM 1432 O O . LEU A 1 178 ? -9.714 -11.219 14.975 1.00 90.69 178 LEU A O 1
ATOM 1436 N N . ARG A 1 179 ? -9.496 -12.866 16.484 1.00 91.88 179 ARG A N 1
ATOM 1437 C CA . ARG A 1 179 ? -8.695 -13.743 15.619 1.00 91.88 179 ARG A CA 1
ATOM 1438 C C . ARG A 1 179 ? -9.457 -14.157 14.368 1.00 91.88 179 ARG A C 1
ATOM 1440 O O . ARG A 1 179 ? -8.865 -14.159 13.295 1.00 91.88 179 ARG A O 1
ATOM 1447 N N . ALA A 1 180 ? -10.730 -14.521 14.517 1.00 91.81 180 ALA A N 1
ATOM 1448 C CA . ALA A 1 180 ? -11.580 -14.908 13.396 1.00 91.81 180 ALA A CA 1
ATOM 1449 C C . ALA A 1 180 ? -11.768 -13.740 12.416 1.00 91.81 180 ALA A C 1
ATOM 1451 O O . ALA A 1 180 ? -11.630 -13.926 11.212 1.00 91.81 180 ALA A O 1
ATOM 1452 N N . LEU A 1 181 ? -11.980 -12.519 12.922 1.00 91.19 181 LEU A N 1
ATOM 1453 C CA . LEU A 1 181 ? -12.047 -11.320 12.082 1.00 91.19 181 LEU A CA 1
ATOM 1454 C C . LEU A 1 181 ? -10.715 -11.060 11.355 1.00 91.19 181 LEU A C 1
ATOM 1456 O O . LEU A 1 181 ? -10.700 -10.771 10.162 1.00 91.19 181 LEU A O 1
ATOM 1460 N N . CYS A 1 182 ? -9.584 -11.190 12.053 1.00 91.06 182 CYS A N 1
ATOM 1461 C CA . CYS A 1 182 ? -8.253 -10.941 11.495 1.00 91.06 182 CYS A CA 1
ATOM 1462 C C . CYS A 1 182 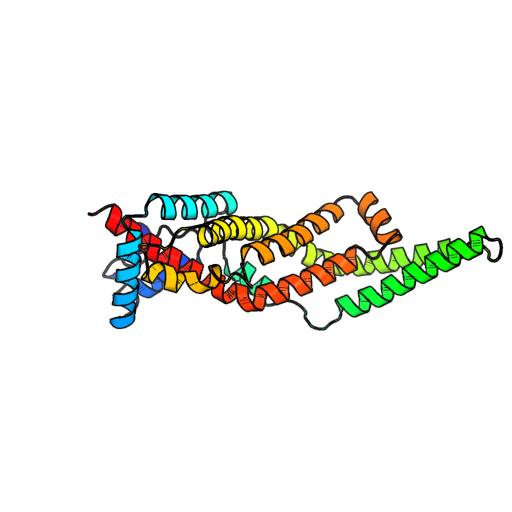? -7.644 -12.133 10.729 1.00 91.06 182 CYS A C 1
ATOM 1464 O O . CYS A 1 182 ? -6.501 -12.033 10.276 1.00 91.06 182 CYS A O 1
ATOM 1466 N N . GLU A 1 183 ? -8.374 -13.234 10.534 1.00 89.44 183 GLU A N 1
ATOM 1467 C CA . GLU A 1 183 ? -7.898 -14.430 9.825 1.00 89.44 183 GLU A CA 1
ATOM 1468 C C . GLU A 1 183 ? -7.272 -14.120 8.448 1.00 89.44 183 GLU A C 1
ATOM 1470 O O . GLU A 1 183 ? -6.181 -14.636 8.176 1.00 89.44 183 GLU A O 1
ATOM 1475 N N . PRO A 1 184 ? -7.831 -13.209 7.616 1.00 89.00 184 PRO A N 1
ATOM 1476 C CA . PRO A 1 184 ? -7.244 -12.869 6.316 1.00 89.00 184 PRO A CA 1
ATOM 1477 C C . PRO A 1 184 ? -5.830 -12.268 6.371 1.00 89.00 184 PRO A C 1
ATOM 1479 O O . PRO A 1 184 ? -5.131 -12.282 5.357 1.00 89.00 184 PRO A O 1
ATOM 1482 N N . TYR A 1 185 ? -5.399 -11.737 7.522 1.00 88.00 185 TYR A N 1
ATOM 1483 C CA . TYR A 1 185 ? -4.037 -11.225 7.732 1.00 88.00 185 TYR A CA 1
ATOM 1484 C C . TYR A 1 185 ? -3.073 -12.304 8.230 1.00 88.00 185 TYR A C 1
ATOM 1486 O O . TYR A 1 185 ? -1.863 -12.191 8.039 1.00 88.00 185 TYR A O 1
ATOM 1494 N N . LEU A 1 186 ? -3.593 -13.349 8.875 1.00 87.50 186 LEU A N 1
ATOM 1495 C CA . LEU A 1 186 ? -2.792 -14.380 9.534 1.00 87.50 186 LEU A CA 1
ATOM 1496 C C . LEU A 1 186 ? -2.317 -15.480 8.579 1.00 87.50 186 LEU A C 1
ATOM 1498 O O . LEU A 1 186 ? -1.437 -16.260 8.951 1.00 87.50 186 LEU A O 1
ATOM 1502 N N . ASP A 1 187 ? -2.840 -15.522 7.350 1.00 86.25 187 ASP A N 1
ATOM 1503 C CA . ASP A 1 187 ? -2.426 -16.482 6.328 1.00 86.25 187 ASP A CA 1
ATOM 1504 C C . ASP A 1 187 ? -0.908 -16.357 6.035 1.00 86.25 187 ASP A C 1
ATOM 1506 O O . ASP A 1 187 ? -0.449 -15.343 5.493 1.00 86.25 187 ASP A O 1
ATOM 1510 N N . PRO A 1 188 ? -0.088 -17.383 6.350 1.00 79.88 188 PRO A N 1
ATOM 1511 C CA . PRO A 1 188 ? 1.356 -17.344 6.122 1.00 79.88 188 PRO A CA 1
ATOM 1512 C C . PRO A 1 188 ? 1.729 -17.276 4.636 1.00 79.88 188 PRO A C 1
ATOM 1514 O O . PRO A 1 188 ? 2.821 -16.802 4.298 1.00 79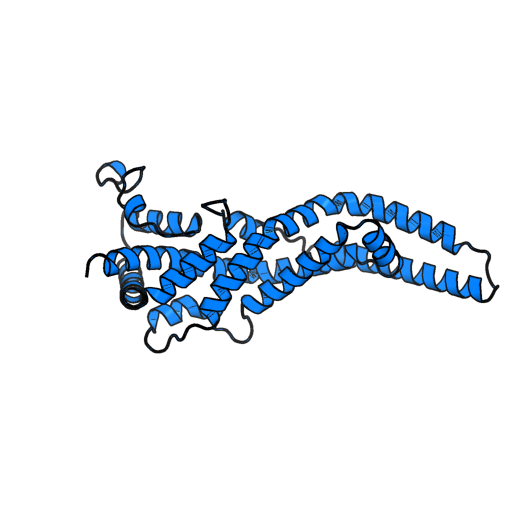.88 188 PRO A O 1
ATOM 1517 N N . THR A 1 189 ? 0.844 -17.730 3.747 1.00 82.12 189 THR A N 1
ATOM 1518 C CA . THR A 1 189 ? 1.070 -17.721 2.300 1.00 82.12 189 THR A CA 1
ATOM 1519 C C . THR A 1 189 ? 0.759 -16.359 1.683 1.00 82.12 189 THR A C 1
ATOM 1521 O O . THR A 1 189 ? 1.536 -15.881 0.853 1.00 82.12 189 THR A O 1
ATOM 1524 N N . HIS A 1 190 ? -0.285 -15.672 2.157 1.00 82.94 190 HIS A N 1
ATOM 1525 C CA . HIS A 1 190 ? -0.788 -14.431 1.556 1.00 82.94 190 HIS A CA 1
ATOM 1526 C C . HIS A 1 190 ? -0.737 -13.211 2.487 1.00 82.94 190 HIS A C 1
ATOM 1528 O O . HIS A 1 190 ? -1.672 -12.418 2.526 1.00 82.94 190 HIS A O 1
ATOM 1534 N N . ARG A 1 191 ? 0.383 -13.010 3.190 1.00 86.31 191 ARG A N 1
ATOM 1535 C CA . ARG A 1 191 ? 0.548 -11.867 4.105 1.00 86.31 191 ARG A CA 1
ATOM 1536 C C . ARG A 1 191 ? 0.471 -10.501 3.402 1.00 86.31 191 ARG A C 1
ATOM 1538 O O . ARG A 1 191 ? 1.322 -10.236 2.539 1.00 86.31 191 ARG A O 1
ATOM 1545 N N . PRO A 1 192 ? -0.449 -9.602 3.796 1.00 86.81 192 PRO A N 1
ATOM 1546 C CA . PRO A 1 192 ? -0.597 -8.267 3.204 1.00 86.81 192 PRO A CA 1
ATOM 1547 C C . PRO A 1 192 ? 0.689 -7.439 3.201 1.00 86.81 192 PRO A C 1
ATOM 1549 O O . PRO A 1 192 ? 1.013 -6.786 2.204 1.00 86.81 192 PRO A O 1
ATOM 1552 N N . SER A 1 193 ? 1.486 -7.527 4.267 1.00 86.62 193 SER A N 1
ATOM 1553 C CA . SER A 1 193 ? 2.772 -6.839 4.403 1.00 86.62 193 SER A CA 1
ATOM 1554 C C . SER A 1 193 ? 3.742 -7.162 3.264 1.00 86.62 193 SER A C 1
ATOM 1556 O O . SER A 1 193 ? 4.476 -6.278 2.809 1.00 86.62 193 SER A O 1
ATOM 1558 N N . ARG A 1 194 ? 3.732 -8.396 2.739 1.00 86.50 194 ARG A N 1
ATOM 1559 C CA . ARG A 1 194 ? 4.578 -8.806 1.606 1.00 86.50 194 ARG A CA 1
ATOM 1560 C C . ARG A 1 194 ? 4.141 -8.131 0.313 1.00 86.50 194 ARG A C 1
ATOM 1562 O O . ARG A 1 194 ? 4.995 -7.625 -0.418 1.00 86.50 194 ARG A O 1
ATOM 1569 N N . TYR A 1 195 ? 2.837 -8.082 0.048 1.00 86.56 195 TYR A N 1
ATOM 1570 C CA . TYR A 1 195 ? 2.287 -7.410 -1.131 1.00 86.56 195 TYR A CA 1
ATOM 1571 C C . TYR A 1 195 ? 2.547 -5.905 -1.083 1.00 86.56 195 TYR A C 1
ATOM 1573 O O . TYR A 1 195 ? 3.076 -5.345 -2.046 1.00 86.56 195 TYR A O 1
ATOM 1581 N N . LEU A 1 196 ? 2.292 -5.278 0.067 1.00 86.75 196 LEU A N 1
ATOM 1582 C CA . LEU A 1 196 ? 2.533 -3.851 0.289 1.00 86.75 196 LEU A CA 1
ATOM 1583 C C . LEU A 1 196 ? 4.023 -3.490 0.209 1.00 86.75 196 LEU A C 1
ATOM 1585 O O . LEU A 1 196 ? 4.397 -2.474 -0.371 1.00 86.75 196 LEU A O 1
ATOM 1589 N N . THR A 1 197 ? 4.912 -4.358 0.699 1.00 86.75 197 THR A N 1
ATOM 1590 C CA . THR A 1 197 ? 6.363 -4.180 0.522 1.00 86.75 197 THR A CA 1
ATOM 1591 C C . THR A 1 197 ? 6.764 -4.288 -0.948 1.00 86.75 197 THR A C 1
ATOM 1593 O O . THR A 1 197 ? 7.615 -3.533 -1.417 1.00 86.75 197 THR A O 1
ATOM 1596 N N . ARG A 1 198 ? 6.173 -5.228 -1.693 1.00 87.12 198 ARG A N 1
ATOM 1597 C CA . ARG A 1 198 ? 6.491 -5.446 -3.107 1.00 87.12 198 ARG A CA 1
ATOM 1598 C C . ARG A 1 198 ? 6.082 -4.251 -3.962 1.00 87.12 198 ARG A C 1
ATOM 1600 O O . ARG A 1 198 ? 6.895 -3.819 -4.773 1.00 87.12 198 ARG A O 1
ATOM 1607 N N . ILE A 1 199 ? 4.874 -3.720 -3.768 1.00 86.19 199 ILE A N 1
ATOM 1608 C CA . ILE A 1 199 ? 4.413 -2.526 -4.487 1.00 86.19 199 ILE A CA 1
ATOM 1609 C C . ILE A 1 199 ? 5.191 -1.282 -4.043 1.00 86.19 199 ILE A C 1
ATOM 1611 O O . ILE A 1 199 ? 5.639 -0.529 -4.898 1.00 86.19 199 ILE A O 1
ATOM 1615 N N . GLY A 1 200 ? 5.493 -1.135 -2.746 1.00 85.00 200 GLY A N 1
ATOM 1616 C CA . GLY A 1 200 ? 6.301 -0.025 -2.232 1.00 85.00 200 GLY A CA 1
ATOM 1617 C C . GLY A 1 200 ? 7.700 0.040 -2.852 1.00 85.00 200 GLY A C 1
ATOM 1618 O O . GLY A 1 200 ? 8.156 1.115 -3.216 1.00 85.00 200 GLY A O 1
ATOM 1619 N N . ARG A 1 201 ? 8.366 -1.103 -3.081 1.00 86.12 201 ARG A N 1
ATOM 1620 C CA . ARG A 1 201 ? 9.650 -1.128 -3.815 1.00 86.12 201 ARG A CA 1
ATOM 1621 C C . ARG A 1 201 ? 9.512 -0.676 -5.268 1.00 86.12 201 ARG A C 1
ATOM 1623 O O . ARG A 1 201 ? 10.435 -0.068 -5.795 1.00 86.12 201 ARG A O 1
ATOM 1630 N N . VAL A 1 202 ? 8.399 -1.008 -5.925 1.00 86.19 202 VAL A N 1
ATOM 1631 C CA . VAL A 1 202 ? 8.144 -0.593 -7.314 1.00 86.19 202 VAL A CA 1
ATOM 1632 C C . VAL A 1 202 ? 7.868 0.910 -7.378 1.00 86.19 202 VAL A C 1
ATOM 1634 O O . VAL A 1 202 ? 8.410 1.573 -8.255 1.00 86.19 202 VAL A O 1
ATOM 1637 N N . VAL A 1 203 ? 7.092 1.451 -6.433 1.00 83.69 203 VAL A N 1
ATOM 1638 C CA . VAL A 1 203 ? 6.826 2.896 -6.308 1.00 83.69 203 VAL A CA 1
ATOM 1639 C C . VAL A 1 203 ? 8.107 3.669 -5.988 1.00 83.69 203 VAL A C 1
ATOM 1641 O O . VAL A 1 203 ? 8.446 4.591 -6.722 1.00 83.69 203 VAL A O 1
ATOM 1644 N N . ALA A 1 204 ? 8.907 3.217 -5.020 1.00 83.56 204 ALA A N 1
ATOM 1645 C CA . ALA A 1 204 ? 10.206 3.826 -4.722 1.00 83.56 204 ALA A CA 1
ATOM 1646 C C . ALA A 1 204 ? 11.157 3.809 -5.937 1.00 83.56 204 ALA A C 1
ATOM 1648 O O . ALA A 1 204 ? 11.856 4.782 -6.209 1.00 83.56 204 ALA A O 1
ATOM 1649 N N . ALA A 1 205 ? 11.156 2.720 -6.716 1.00 84.19 205 ALA A N 1
ATOM 1650 C CA . ALA A 1 205 ? 11.924 2.638 -7.956 1.00 84.19 205 ALA A CA 1
ATOM 1651 C C . ALA A 1 205 ? 11.394 3.572 -9.061 1.00 84.19 205 ALA A C 1
ATOM 1653 O O . ALA A 1 205 ? 12.170 3.991 -9.920 1.00 84.19 205 ALA A O 1
ATOM 1654 N N . MET A 1 206 ? 10.100 3.910 -9.050 1.00 81.25 206 MET A N 1
ATOM 1655 C CA . MET A 1 206 ? 9.540 4.948 -9.918 1.00 81.25 206 MET A CA 1
ATOM 1656 C C . MET A 1 206 ? 9.947 6.353 -9.474 1.00 81.25 206 MET A C 1
ATOM 1658 O O . MET A 1 206 ? 10.208 7.171 -10.348 1.00 81.25 206 MET A O 1
ATOM 1662 N N . GLY A 1 207 ? 10.105 6.610 -8.172 1.00 77.44 207 GLY A N 1
ATOM 1663 C CA . GLY A 1 207 ? 10.638 7.882 -7.664 1.00 77.44 207 GLY A CA 1
ATOM 1664 C C . GLY A 1 207 ? 12.038 8.215 -8.200 1.00 77.44 207 GLY A C 1
ATOM 1665 O O . GLY A 1 207 ? 12.345 9.367 -8.480 1.00 77.44 207 GLY A O 1
ATOM 1666 N N . LEU A 1 208 ? 12.869 7.205 -8.493 1.00 74.81 208 LEU A N 1
ATOM 1667 C CA . LEU A 1 208 ? 14.180 7.405 -9.140 1.00 74.81 208 LEU A CA 1
ATOM 1668 C C . LEU A 1 208 ? 14.090 8.049 -10.540 1.00 74.81 208 LEU A C 1
ATOM 1670 O O . LEU A 1 208 ? 15.097 8.537 -11.055 1.00 74.81 208 LEU A O 1
ATOM 1674 N N . ARG A 1 209 ? 12.903 8.054 -11.166 1.00 72.62 209 ARG A N 1
ATOM 1675 C CA . ARG A 1 209 ? 12.652 8.668 -12.482 1.00 72.62 209 ARG A CA 1
ATOM 1676 C C . ARG A 1 209 ? 12.590 10.194 -12.418 1.00 72.62 209 ARG A C 1
ATOM 1678 O O . ARG A 1 209 ? 12.658 10.815 -13.476 1.00 72.62 209 ARG A O 1
ATOM 1685 N N . GLU A 1 210 ? 12.514 10.788 -11.224 1.00 74.69 210 GLU A N 1
ATOM 1686 C CA . GLU A 1 210 ? 12.585 12.246 -11.043 1.00 74.69 210 GLU A CA 1
ATOM 1687 C C . GLU A 1 210 ? 13.917 12.830 -11.533 1.00 74.69 210 GLU A C 1
ATOM 1689 O O . GLU A 1 210 ? 13.973 13.988 -11.938 1.00 74.69 210 GLU A O 1
ATOM 1694 N N . ASN A 1 211 ? 14.991 12.032 -11.563 1.00 83.25 211 ASN A N 1
ATOM 1695 C CA . ASN A 1 211 ? 16.267 12.470 -12.113 1.00 83.25 211 ASN A CA 1
ATOM 1696 C C . ASN A 1 211 ? 16.345 12.167 -13.627 1.00 83.25 211 ASN A C 1
ATOM 1698 O O . ASN A 1 211 ? 16.481 10.999 -14.012 1.00 83.25 211 ASN A O 1
ATOM 1702 N N . PRO A 1 212 ? 16.323 13.192 -14.503 1.00 81.50 212 PRO A N 1
ATOM 1703 C CA . PRO A 1 212 ? 16.273 12.997 -15.952 1.00 81.50 212 PRO A CA 1
ATOM 1704 C C . PRO A 1 212 ? 17.525 12.305 -16.507 1.00 81.50 212 PRO A C 1
ATOM 1706 O O . PRO A 1 212 ? 17.421 11.524 -17.453 1.00 81.50 212 PRO A O 1
ATOM 1709 N N . LEU A 1 213 ? 18.698 12.536 -15.905 1.00 84.69 213 LEU A N 1
ATOM 1710 C CA . LEU A 1 213 ? 19.950 11.901 -16.325 1.00 84.69 213 LEU A CA 1
ATOM 1711 C C . LEU A 1 213 ? 19.954 10.410 -15.979 1.00 84.69 213 LEU A C 1
ATOM 1713 O O . LEU A 1 213 ? 20.237 9.580 -16.842 1.00 84.69 213 LEU A O 1
ATOM 1717 N N . LEU A 1 214 ? 19.582 10.059 -14.741 1.00 84.31 214 LEU A N 1
ATOM 1718 C CA . LEU A 1 214 ? 19.467 8.655 -14.326 1.00 84.31 214 LEU A CA 1
ATOM 1719 C C . LEU A 1 214 ? 18.423 7.920 -15.164 1.00 84.31 214 LEU A C 1
ATOM 1721 O O . LEU A 1 214 ? 18.665 6.801 -15.610 1.00 84.31 214 LEU A O 1
ATOM 1725 N N . ARG A 1 215 ? 17.284 8.564 -15.430 1.00 81.81 215 ARG A N 1
ATOM 1726 C CA . ARG A 1 215 ? 16.217 8.013 -16.265 1.00 81.81 215 ARG A CA 1
ATOM 1727 C C . ARG A 1 215 ? 16.696 7.721 -17.688 1.00 81.81 215 ARG A C 1
ATOM 1729 O O . ARG A 1 215 ? 16.363 6.663 -18.218 1.00 81.81 215 ARG A O 1
ATOM 1736 N N . LEU A 1 216 ? 17.485 8.610 -18.295 1.00 82.06 216 LEU A N 1
ATOM 1737 C CA . LEU A 1 216 ? 18.032 8.407 -19.640 1.00 82.06 216 LEU A CA 1
ATOM 1738 C C . LEU A 1 216 ? 19.067 7.275 -19.671 1.00 82.06 216 LEU A C 1
ATOM 1740 O O . LEU A 1 216 ? 18.982 6.405 -20.533 1.00 82.06 216 LEU A O 1
ATOM 1744 N N . ILE A 1 217 ? 19.988 7.237 -18.703 1.00 84.81 217 ILE A N 1
ATOM 1745 C CA . ILE A 1 217 ? 21.004 6.175 -18.593 1.00 84.81 217 ILE A CA 1
ATOM 1746 C C . ILE A 1 217 ? 20.339 4.810 -18.387 1.00 84.81 217 ILE A C 1
ATOM 1748 O O . ILE A 1 217 ? 20.665 3.851 -19.084 1.00 84.81 217 ILE A O 1
ATOM 1752 N N . LEU A 1 218 ? 19.373 4.722 -17.466 1.00 84.38 218 LEU A N 1
ATOM 1753 C CA . LEU A 1 218 ? 18.656 3.478 -17.197 1.00 84.38 218 LEU A CA 1
ATOM 1754 C C . LEU A 1 218 ? 17.882 3.006 -18.426 1.00 84.38 218 LEU A C 1
ATOM 1756 O O . LEU A 1 218 ? 18.016 1.839 -18.775 1.00 84.38 218 LEU A O 1
ATOM 1760 N N . ASN A 1 219 ? 17.143 3.895 -19.107 1.00 82.88 219 ASN A N 1
ATOM 1761 C CA . ASN A 1 219 ? 16.369 3.531 -20.301 1.00 82.88 219 ASN A CA 1
ATOM 1762 C C . ASN A 1 219 ? 17.227 3.225 -21.534 1.00 82.88 219 ASN A C 1
ATOM 1764 O O . ASN A 1 219 ? 16.773 2.488 -22.411 1.00 82.88 219 ASN A O 1
ATOM 1768 N N . ALA A 1 220 ? 18.452 3.752 -21.607 1.00 77.25 220 ALA A N 1
ATOM 1769 C CA . ALA A 1 220 ? 19.418 3.376 -22.634 1.00 77.25 220 ALA A CA 1
ATOM 1770 C C . ALA A 1 220 ? 19.946 1.945 -22.428 1.00 77.25 220 ALA A C 1
ATOM 1772 O O . ALA A 1 220 ? 20.154 1.228 -23.404 1.00 77.25 220 ALA A O 1
ATOM 1773 N N . LEU A 1 221 ? 20.135 1.518 -21.173 1.00 79.38 221 LEU A N 1
ATOM 1774 C CA . LEU A 1 221 ? 20.655 0.185 -20.845 1.00 79.38 221 LEU A CA 1
ATOM 1775 C C . LEU A 1 221 ? 19.573 -0.907 -20.853 1.00 79.38 221 LEU A C 1
ATOM 1777 O O . LEU A 1 221 ? 19.822 -2.041 -21.253 1.00 79.38 221 LEU A O 1
ATOM 1781 N N . LEU A 1 222 ? 18.377 -0.585 -20.369 1.00 81.62 222 LEU A N 1
ATOM 1782 C CA . LEU A 1 222 ? 17.248 -1.503 -20.223 1.00 81.62 222 LEU A CA 1
ATOM 1783 C C . LEU A 1 222 ? 15.955 -0.688 -20.342 1.00 81.62 222 LEU A C 1
ATOM 1785 O O . LEU A 1 222 ? 15.938 0.417 -19.823 1.00 81.62 222 LEU A O 1
ATOM 1789 N N . PRO A 1 223 ? 14.838 -1.182 -20.905 1.00 81.00 223 PRO A N 1
ATOM 1790 C CA . PRO A 1 223 ? 13.556 -0.460 -20.876 1.00 81.00 223 PRO A CA 1
ATOM 1791 C C . PRO A 1 223 ? 12.953 -0.396 -19.454 1.00 81.00 223 PRO A C 1
ATOM 1793 O O . PRO A 1 223 ? 11.928 -1.012 -19.152 1.00 81.00 223 PRO A O 1
ATOM 1796 N N . TRP A 1 224 ? 13.617 0.335 -18.560 1.00 83.50 224 TRP A N 1
ATOM 1797 C CA . TRP A 1 224 ? 13.366 0.412 -17.125 1.00 83.50 224 TRP A CA 1
ATOM 1798 C C . TRP A 1 224 ? 11.973 0.951 -16.826 1.00 83.50 224 TRP A C 1
ATOM 1800 O O . TRP A 1 224 ? 11.238 0.375 -16.027 1.00 83.50 224 TRP A O 1
ATOM 1810 N N . ASP A 1 225 ? 11.573 2.001 -17.536 1.00 80.31 225 ASP A N 1
ATOM 1811 C CA . ASP A 1 225 ? 10.265 2.637 -17.398 1.00 80.31 225 ASP A CA 1
ATOM 1812 C C . ASP A 1 225 ? 9.121 1.666 -17.713 1.00 80.31 225 ASP A C 1
ATOM 1814 O O . ASP A 1 225 ? 8.141 1.557 -16.973 1.00 80.31 225 ASP A O 1
ATOM 1818 N N . VAL A 1 226 ? 9.279 0.909 -18.798 1.00 80.00 226 VAL A N 1
ATOM 1819 C CA . VAL A 1 226 ? 8.302 -0.081 -19.258 1.00 80.00 226 VAL A CA 1
ATOM 1820 C C . VAL A 1 226 ? 8.269 -1.275 -18.306 1.00 80.00 226 VAL A C 1
ATOM 1822 O O . VAL A 1 226 ? 7.200 -1.800 -17.987 1.00 80.00 226 VAL A O 1
ATOM 1825 N N . TYR A 1 227 ? 9.435 -1.684 -17.804 1.00 84.75 227 TYR A N 1
ATOM 1826 C CA . TYR A 1 227 ? 9.552 -2.737 -16.805 1.00 84.75 227 TYR A CA 1
ATOM 1827 C C . TYR A 1 227 ? 8.849 -2.358 -15.496 1.00 84.75 227 TYR A C 1
ATOM 1829 O O . TYR A 1 227 ? 8.085 -3.167 -14.967 1.00 84.75 227 TYR A O 1
ATOM 1837 N N . LEU A 1 228 ? 9.051 -1.138 -14.991 1.00 83.75 228 LEU A N 1
ATOM 1838 C CA . LEU A 1 228 ? 8.375 -0.649 -13.789 1.00 83.75 228 LEU A CA 1
ATOM 1839 C C . LEU A 1 228 ? 6.864 -0.547 -13.988 1.00 83.75 228 LEU A C 1
ATOM 1841 O O . LEU A 1 228 ? 6.129 -1.024 -13.127 1.00 83.75 228 LEU A O 1
ATOM 1845 N N . ALA A 1 229 ? 6.398 -0.034 -15.129 1.00 82.12 229 ALA A N 1
ATOM 1846 C CA . ALA A 1 229 ? 4.971 0.008 -15.456 1.00 82.12 229 ALA A CA 1
ATOM 1847 C C . ALA A 1 229 ? 4.348 -1.400 -15.480 1.00 82.12 229 ALA A C 1
ATOM 1849 O O . ALA A 1 229 ? 3.312 -1.649 -14.862 1.00 82.12 229 ALA A O 1
ATOM 1850 N N . TYR A 1 230 ? 5.018 -2.363 -16.122 1.00 83.25 230 TYR A N 1
ATOM 1851 C CA . TYR A 1 230 ? 4.589 -3.763 -16.128 1.00 83.25 230 TYR A CA 1
ATOM 1852 C C . TYR A 1 230 ? 4.552 -4.367 -14.717 1.00 83.25 230 TYR A C 1
ATOM 1854 O O . TYR A 1 230 ? 3.581 -5.028 -14.337 1.00 83.25 230 TYR A O 1
ATOM 1862 N N . ARG A 1 231 ? 5.606 -4.142 -13.925 1.00 85.19 231 ARG A N 1
ATOM 1863 C CA . ARG A 1 231 ? 5.702 -4.641 -12.548 1.00 85.19 231 ARG A CA 1
ATOM 1864 C C . ARG A 1 231 ? 4.630 -4.031 -11.659 1.00 85.19 231 ARG A C 1
ATOM 1866 O O . ARG A 1 231 ? 4.029 -4.788 -10.903 1.00 85.19 231 ARG A O 1
ATOM 1873 N N . LEU A 1 232 ? 4.380 -2.728 -11.783 1.00 84.00 232 LEU A N 1
ATOM 1874 C CA . LEU A 1 232 ? 3.341 -2.015 -11.052 1.00 84.00 232 LEU A CA 1
ATOM 1875 C C . LEU A 1 232 ? 1.974 -2.611 -11.367 1.00 84.00 232 LEU A C 1
ATOM 1877 O O . LEU A 1 232 ? 1.305 -3.057 -10.439 1.00 84.00 232 LEU A O 1
ATOM 1881 N N . ASN A 1 233 ? 1.599 -2.703 -12.649 1.00 82.88 233 ASN A N 1
ATOM 1882 C CA . ASN A 1 233 ? 0.300 -3.252 -13.055 1.00 82.88 233 ASN A CA 1
ATOM 1883 C C . ASN A 1 233 ? 0.096 -4.675 -12.539 1.00 82.88 233 ASN A C 1
ATOM 1885 O O . ASN A 1 233 ? -0.969 -4.984 -12.012 1.00 82.88 233 ASN A O 1
ATOM 1889 N N . ARG A 1 234 ? 1.124 -5.528 -12.608 1.00 83.44 234 ARG A N 1
ATOM 1890 C CA . ARG A 1 234 ? 1.035 -6.892 -12.073 1.00 83.44 234 ARG A CA 1
ATOM 1891 C C . ARG A 1 234 ? 0.842 -6.904 -10.557 1.00 83.44 234 ARG A C 1
ATOM 1893 O O . ARG A 1 234 ? -0.034 -7.600 -10.064 1.00 83.44 234 ARG A O 1
ATOM 1900 N N . THR A 1 235 ? 1.632 -6.129 -9.813 1.00 82.25 235 THR A N 1
ATOM 1901 C CA . THR A 1 235 ? 1.488 -6.065 -8.348 1.00 82.25 235 THR A CA 1
ATOM 1902 C C . THR A 1 235 ? 0.175 -5.428 -7.910 1.00 82.25 235 THR A C 1
ATOM 1904 O O . THR A 1 235 ? -0.370 -5.821 -6.886 1.00 82.25 235 THR A O 1
ATOM 1907 N N . ARG A 1 236 ? -0.333 -4.470 -8.689 1.00 82.94 236 ARG A N 1
ATOM 1908 C CA . ARG A 1 236 ? -1.610 -3.793 -8.475 1.00 82.94 236 ARG A CA 1
ATOM 1909 C C . ARG A 1 236 ? -2.771 -4.759 -8.694 1.00 82.94 236 ARG A C 1
ATOM 1911 O O . ARG A 1 236 ? -3.634 -4.825 -7.835 1.00 82.94 236 ARG A O 1
ATOM 1918 N N . ALA A 1 237 ? -2.728 -5.573 -9.750 1.00 81.38 237 ALA A N 1
ATOM 1919 C CA . ALA A 1 237 ? -3.713 -6.626 -10.000 1.00 81.38 237 ALA A CA 1
ATOM 1920 C C . ALA A 1 237 ? -3.713 -7.701 -8.898 1.00 81.38 237 ALA A C 1
ATOM 1922 O O . ALA A 1 237 ? -4.771 -8.036 -8.368 1.00 81.38 237 ALA A O 1
ATOM 1923 N N . ASP A 1 238 ? -2.528 -8.186 -8.500 1.00 81.31 238 ASP A N 1
ATOM 1924 C CA . ASP A 1 238 ? -2.382 -9.157 -7.403 1.00 81.31 238 ASP A CA 1
ATOM 1925 C C . ASP A 1 238 ? -2.969 -8.599 -6.087 1.00 81.31 238 ASP A C 1
ATOM 1927 O O . ASP A 1 238 ? -3.654 -9.305 -5.345 1.00 81.31 238 ASP A O 1
ATOM 1931 N N . LEU A 1 239 ? -2.705 -7.318 -5.801 1.00 82.12 239 LEU A N 1
ATOM 1932 C CA . LEU A 1 239 ? -3.192 -6.631 -4.608 1.00 82.12 239 LEU A CA 1
ATOM 1933 C C . LEU A 1 239 ? -4.682 -6.271 -4.714 1.00 82.12 239 LEU A C 1
ATOM 1935 O O . LEU A 1 239 ? -5.369 -6.323 -3.707 1.00 82.12 239 LEU A O 1
ATOM 1939 N N . GLY A 1 240 ? -5.214 -5.967 -5.897 1.00 80.25 240 GLY A N 1
ATOM 1940 C CA . GLY A 1 240 ? -6.630 -5.644 -6.100 1.00 80.25 240 GLY A CA 1
ATOM 1941 C C . GLY A 1 240 ? -7.567 -6.817 -5.816 1.00 80.25 240 GLY A C 1
ATOM 1942 O O . GLY A 1 240 ? -8.636 -6.614 -5.247 1.00 80.25 240 GLY A O 1
ATOM 1943 N N . GLN A 1 241 ? -7.145 -8.050 -6.123 1.00 80.44 241 GLN A N 1
ATOM 1944 C CA . GLN A 1 241 ? -7.953 -9.254 -5.878 1.00 80.44 241 GLN A CA 1
ATOM 1945 C C . GLN A 1 241 ? -8.198 -9.540 -4.389 1.00 80.44 241 GLN A C 1
ATOM 1947 O O . GLN A 1 241 ? -9.239 -10.081 -4.032 1.00 80.44 241 GLN A O 1
ATOM 1952 N N . ARG A 1 242 ? -7.239 -9.205 -3.518 1.00 82.38 242 ARG A N 1
ATOM 1953 C CA . ARG A 1 242 ? -7.273 -9.550 -2.079 1.00 82.38 242 ARG A CA 1
ATOM 1954 C C . ARG A 1 242 ? -7.377 -8.333 -1.171 1.00 82.38 242 ARG A C 1
ATOM 1956 O O . ARG A 1 242 ? -7.962 -8.401 -0.095 1.00 82.38 242 ARG A O 1
ATOM 1963 N N . GLY A 1 243 ? -6.845 -7.209 -1.633 1.00 82.62 243 GLY A N 1
ATOM 1964 C CA . GLY A 1 243 ? -6.799 -5.946 -0.917 1.00 82.62 243 GLY A CA 1
ATOM 1965 C C . GLY A 1 243 ? -8.180 -5.425 -0.566 1.00 82.62 243 GLY A C 1
ATOM 1966 O O . GLY A 1 243 ? -8.332 -4.889 0.520 1.00 82.62 243 GLY A O 1
ATOM 1967 N N . ALA A 1 244 ? -9.198 -5.647 -1.406 1.00 83.12 244 ALA A N 1
ATOM 1968 C CA . ALA A 1 244 ? -10.565 -5.248 -1.074 1.00 83.12 244 ALA A CA 1
ATOM 1969 C C . ALA A 1 244 ? -11.066 -5.930 0.214 1.00 83.12 244 ALA A C 1
ATOM 1971 O O . ALA A 1 244 ? -11.597 -5.253 1.088 1.00 83.12 244 ALA A O 1
ATOM 1972 N N . GLY A 1 245 ? -10.813 -7.235 0.375 1.00 86.62 245 GLY A N 1
ATOM 1973 C CA . GLY A 1 245 ? -11.179 -7.974 1.587 1.00 86.62 245 GLY A CA 1
ATOM 1974 C C . GLY A 1 245 ? -10.382 -7.531 2.814 1.00 86.62 245 GLY A C 1
ATOM 1975 O O . GLY A 1 245 ? -10.951 -7.347 3.883 1.00 86.62 245 GLY A O 1
ATOM 1976 N N . TRP A 1 246 ? -9.079 -7.275 2.665 1.00 89.50 246 TRP A N 1
ATOM 1977 C CA . TRP A 1 246 ? -8.277 -6.721 3.763 1.00 89.50 246 TRP A CA 1
ATOM 1978 C C . TRP A 1 246 ? -8.755 -5.328 4.173 1.00 89.50 246 TRP A C 1
ATOM 1980 O O . TRP A 1 246 ? -8.834 -5.022 5.352 1.00 89.50 246 TRP A O 1
ATOM 1990 N N . MET A 1 247 ? -9.096 -4.466 3.223 1.00 87.31 247 MET A N 1
ATOM 1991 C CA . MET A 1 247 ? -9.616 -3.139 3.545 1.00 87.31 247 MET A CA 1
ATOM 1992 C C . MET A 1 247 ? -10.974 -3.226 4.243 1.00 87.31 247 MET A C 1
ATOM 1994 O O . MET A 1 247 ? -11.210 -2.493 5.197 1.00 87.31 247 MET A O 1
ATOM 1998 N N . ASP A 1 248 ? -11.830 -4.159 3.830 1.00 89.00 248 ASP A N 1
ATOM 1999 C CA . ASP A 1 248 ? -13.133 -4.356 4.454 1.00 89.00 248 ASP A CA 1
ATOM 2000 C C . ASP A 1 248 ? -13.020 -4.794 5.922 1.00 89.00 248 ASP A C 1
ATOM 2002 O O . ASP A 1 248 ? -13.637 -4.187 6.798 1.00 89.00 248 ASP A O 1
ATOM 2006 N N . VAL A 1 249 ? -12.148 -5.762 6.218 1.00 91.44 249 VAL A N 1
ATOM 2007 C CA . VAL A 1 249 ? -11.869 -6.169 7.604 1.00 91.44 249 VAL A CA 1
ATOM 2008 C C . VAL A 1 249 ? -11.289 -5.009 8.416 1.00 91.44 249 VAL A C 1
ATOM 2010 O O . VAL A 1 249 ? -11.659 -4.813 9.573 1.00 91.44 249 VAL A O 1
ATOM 2013 N N . TRP A 1 250 ? -10.404 -4.211 7.817 1.00 90.50 250 TRP A N 1
ATOM 2014 C CA . TRP A 1 250 ? -9.831 -3.036 8.468 1.00 90.50 250 TRP A CA 1
ATOM 2015 C C . TRP A 1 250 ? -10.901 -2.004 8.859 1.00 90.50 250 TRP A C 1
ATOM 2017 O O . TRP A 1 250 ? -10.923 -1.550 10.002 1.00 90.50 250 TRP A O 1
ATOM 2027 N N . PHE A 1 251 ? -11.829 -1.680 7.958 1.00 90.38 251 PHE A N 1
ATOM 2028 C CA . PHE A 1 251 ? -12.915 -0.737 8.247 1.00 90.38 251 PHE A CA 1
ATOM 2029 C C . PHE A 1 251 ? -13.871 -1.260 9.325 1.00 90.38 251 PHE A C 1
ATOM 2031 O O . PHE A 1 251 ? -14.373 -0.485 10.140 1.00 90.38 251 PHE A O 1
ATOM 2038 N N . GLU A 1 252 ? -14.140 -2.569 9.340 1.00 92.75 252 GLU A N 1
ATOM 2039 C CA . GLU A 1 252 ? -14.910 -3.197 10.416 1.00 92.75 252 GLU A CA 1
ATOM 2040 C C . GLU A 1 252 ? -14.173 -3.105 11.756 1.00 92.75 252 GLU A C 1
ATOM 2042 O O . GLU A 1 252 ? -14.774 -2.721 12.760 1.00 92.75 252 GLU A O 1
ATOM 2047 N N . LEU A 1 253 ? -12.865 -3.364 11.768 1.00 93.00 253 LEU A N 1
ATOM 2048 C CA . LEU A 1 253 ? -12.040 -3.248 12.966 1.00 93.00 253 LEU A CA 1
ATOM 2049 C C . LEU A 1 253 ? -12.016 -1.816 13.522 1.00 93.00 253 LEU A C 1
ATOM 2051 O O . LEU A 1 253 ? -12.127 -1.650 14.734 1.00 93.00 253 LEU A O 1
ATOM 2055 N N . GLU A 1 254 ? -11.916 -0.785 12.678 1.00 91.06 254 GLU A N 1
ATOM 2056 C CA . GLU A 1 254 ? -11.966 0.620 13.120 1.00 91.06 254 GLU A CA 1
ATOM 2057 C C . GLU A 1 254 ? -13.308 0.983 13.769 1.00 91.06 254 GLU A C 1
ATOM 2059 O O . GLU A 1 254 ? -13.348 1.643 14.815 1.00 91.06 254 GLU A O 1
ATOM 2064 N N . ALA A 1 255 ? -14.416 0.517 13.190 1.00 92.25 255 ALA A N 1
ATOM 2065 C CA . ALA A 1 255 ? -15.743 0.737 13.753 1.00 92.25 255 ALA A CA 1
ATOM 2066 C C . ALA A 1 255 ? -15.920 0.003 15.098 1.00 92.25 255 ALA A C 1
ATOM 2068 O O . ALA A 1 255 ? -16.465 0.566 16.049 1.00 92.25 255 ALA A O 1
ATOM 2069 N N . LEU A 1 256 ? -15.403 -1.224 15.228 1.00 93.62 256 LEU A N 1
ATOM 2070 C CA . LEU A 1 256 ? -15.412 -1.970 16.495 1.00 93.62 256 LEU A CA 1
ATOM 2071 C C . LEU A 1 256 ? -14.486 -1.347 17.545 1.00 93.62 256 LEU A C 1
ATOM 2073 O O . LEU A 1 256 ? -14.847 -1.290 18.719 1.00 93.62 256 LEU A O 1
ATOM 2077 N N . ALA A 1 257 ? -13.318 -0.844 17.141 1.00 92.06 257 ALA A N 1
ATOM 2078 C CA . ALA A 1 257 ? -12.387 -0.151 18.027 1.00 92.06 257 ALA A CA 1
ATOM 2079 C C . ALA A 1 257 ? -13.000 1.134 18.603 1.00 92.06 257 ALA A C 1
ATOM 2081 O O . ALA A 1 257 ? -12.812 1.409 19.789 1.00 92.06 257 ALA A O 1
ATOM 2082 N N . SER A 1 258 ? -13.786 1.851 17.794 1.00 91.19 258 SER A N 1
ATOM 2083 C CA . SER A 1 258 ? -14.566 3.027 18.205 1.00 91.19 258 SER A CA 1
ATOM 2084 C C . SER A 1 258 ? -15.592 2.675 19.292 1.00 91.19 258 SER A C 1
ATOM 2086 O O . SER A 1 258 ? -15.642 3.306 20.347 1.00 91.19 258 SER A O 1
ATOM 2088 N N . LEU A 1 259 ? -16.342 1.581 19.111 1.00 91.88 259 LEU A N 1
ATOM 2089 C CA . LEU A 1 259 ? -17.273 1.077 20.132 1.00 91.88 259 LEU A CA 1
ATOM 2090 C C . LEU A 1 259 ? -16.553 0.597 21.402 1.00 91.88 259 LEU A C 1
ATOM 2092 O O . LEU A 1 259 ? -16.994 0.877 22.517 1.00 91.88 259 LEU A O 1
ATOM 2096 N N . ALA A 1 260 ? -15.418 -0.089 21.256 1.00 91.62 260 ALA A N 1
ATOM 2097 C CA . ALA A 1 260 ? -14.594 -0.505 22.388 1.00 91.62 260 ALA A CA 1
ATOM 2098 C C . ALA A 1 260 ? -13.992 0.690 23.142 1.00 91.62 260 ALA A C 1
ATOM 2100 O O . ALA A 1 260 ? -13.724 0.591 24.339 1.00 91.62 260 ALA A O 1
ATOM 2101 N N . ASN A 1 261 ? -13.760 1.825 22.471 1.00 89.75 261 ASN A N 1
ATOM 2102 C CA . ASN A 1 261 ? -13.276 3.045 23.115 1.00 89.75 261 ASN A CA 1
ATOM 2103 C C . ASN A 1 261 ? -14.302 3.588 24.103 1.00 89.75 261 ASN A C 1
ATOM 2105 O O . ASN A 1 261 ? -13.950 3.877 25.243 1.00 89.75 261 ASN A O 1
ATOM 2109 N N . LEU A 1 262 ? -15.578 3.599 23.720 1.00 89.31 262 LEU A N 1
ATOM 2110 C CA . LEU A 1 262 ? -16.656 3.955 24.637 1.00 89.31 262 LEU A CA 1
ATOM 2111 C C . LEU A 1 262 ? -16.698 3.038 25.866 1.00 89.31 262 LEU A C 1
ATOM 2113 O O . LEU A 1 262 ? -16.774 3.543 26.984 1.00 89.31 262 LEU A O 1
ATOM 2117 N N . GLY A 1 263 ? -16.639 1.716 25.662 1.00 87.06 263 GLY A N 1
ATOM 2118 C CA . GLY A 1 263 ? -16.684 0.742 26.760 1.00 87.06 263 GLY A CA 1
ATOM 2119 C C . GLY A 1 263 ? -15.478 0.825 27.700 1.00 87.06 263 GLY A C 1
ATOM 2120 O O . GLY A 1 263 ? -15.597 0.542 28.881 1.00 87.06 263 GLY A O 1
ATOM 2121 N N . TYR A 1 264 ? -14.321 1.257 27.197 1.00 88.94 264 TYR A N 1
ATOM 2122 C CA . TYR A 1 264 ? -13.144 1.515 28.028 1.00 88.94 264 TYR A CA 1
ATOM 2123 C C . TYR A 1 264 ? -13.273 2.807 28.849 1.00 88.94 264 TYR A C 1
ATOM 2125 O O . TYR A 1 264 ? -12.866 2.844 30.007 1.00 88.94 264 TYR A O 1
ATOM 2133 N N . LEU A 1 265 ? -13.841 3.864 28.259 1.00 87.19 265 LEU A N 1
ATOM 2134 C CA . LEU A 1 265 ? -14.050 5.148 28.936 1.00 87.19 265 LEU A CA 1
ATOM 2135 C C . LEU A 1 265 ? -15.195 5.107 29.964 1.00 87.19 265 LEU A C 1
ATOM 2137 O O . LEU A 1 265 ? -15.243 5.968 30.838 1.00 87.19 265 LEU A O 1
ATOM 2141 N N . ASN A 1 266 ? -16.096 4.124 29.864 1.00 84.56 266 ASN A N 1
ATOM 2142 C CA . ASN A 1 266 ? -17.252 3.939 30.746 1.00 84.56 266 ASN A CA 1
ATOM 2143 C C . ASN A 1 266 ? -17.324 2.473 31.234 1.00 84.56 266 ASN A C 1
ATOM 2145 O O . ASN A 1 266 ? -18.135 1.712 30.699 1.00 84.56 266 ASN A O 1
ATOM 2149 N N . PRO A 1 267 ? -16.444 2.069 32.171 1.00 69.12 267 PRO A N 1
ATOM 2150 C CA . PRO A 1 267 ? -16.337 0.692 32.663 1.00 69.12 267 PRO A CA 1
ATOM 2151 C C . PRO A 1 267 ? -17.533 0.224 33.502 1.00 69.12 267 PRO A C 1
ATOM 2153 O O . PRO A 1 267 ? -18.176 1.070 34.167 1.00 69.12 267 PRO A O 1
#

Sequence (267 aa):
FEADLDLTGKRSLLHLLDTAVSYEGSQRLKSWLTAPVPDLDLANRRQQIVRELVPLHLFRDKIALNAMEAAGARRTWKANQLVEWLQTSDTSGAPRRWLILFGAWVMLNAILLAAHLLGWLPPWWQITLAVYLGLWLLWSRTMEAAADQATALEGALRQLRAVFGQLETFSYRDTPHLRALCEPYLDPTHRPSRYLTRIGRVVAAMGLRENPLLRLILNALLPWDVYLAYRLNRTRADLGQRGAGWMDVWFELEALASLANLGYLNP

Secondary structure (DSSP, 8-state):
-TTTTT-SSTTSHHHHH---SBHHHHHHHHHHHT-SS--HHHHHHHHHHHHHHTT-HHHHHHHHHHHHHHHTT-S-B-HHHHHHHHHS---SSHHHHHHHHHHHHHHHHHHHHHHHHTTSS-SHHHHHHHHHHHHHHHHHHHHHHHHHHHHHTHHHHHHHHHHHHHHHHS--SS-HHHHHHTHHHH-SSS-HHHHHHHHHHHHHHHHGGGSHHHHHHHHHHS-HHHHHHHHHHHHHHHHHHHHHHHHHHHHHHHHHHHHHHHHHH--

Foldseek 3Di:
DCVVQQCDDDPRPLVLLALFQEPLLSVVLSCQSPPPDDDPVVVVLLVLLLVVLLVVPVLLVQLSVLLDVLCPPPSYDHVVVLLVLLQPQDPVCVLVVVQVVLQVLLVVLVVLVVCVVVVNDDVCSVVSLVVSVVVCVVVVVVCVVVLVVLLVCLSVLSSCLSNLVSLCPDDCPPPVSVCVLSVLCPPPVDHSNVLSVQLNVLSVLSVLVVDVVSVSVCCSNHVSSSVSSVSNSVSSNVCSVSVVSVVVSVSSVSSSSSVSVVVNVPD